Protein AF-A0A968PIF7-F1 (afdb_monomer)

pLDDT: mean 85.21, std 15.5, range [39.44, 98.75]

Mean predicted aligned error: 9.44 Å

Secondary structure (DSSP, 8-state):
---HHHHHHHHHHHHHHHSPPPHHHHHHHHHHHHHHHHHHHHHHHTSTT--HHHHHHHHHHHHHTHHHHHHHTT--HHHHHHHHHHHHHHHHHHHHH---TTTS-SS----HHHHHHHHHHHHHHHHTTT-HHHHHHHHHIIIIIIHHHHHHHHHH--SEEEETTEEEEHHHHHHHHHHHHHHHHHHHHHHH-S-HHHHHHHHHHHHHHHHHHHH--TTTHHHHHHHHHHHHHHHHHHHHHS-HHHHHHHHHHHHHTT---

Structure (mmCIF, N/CA/C/O backbone):
data_AF-A0A968PIF7-F1
#
_entry.id   AF-A0A968PIF7-F1
#
loop_
_atom_site.group_PDB
_atom_site.id
_atom_site.type_symbol
_atom_site.label_atom_id
_atom_site.label_alt_id
_atom_site.label_comp_id
_atom_site.label_asym_id
_atom_site.label_entity_id
_atom_site.label_seq_id
_atom_site.pdbx_PDB_ins_code
_atom_site.Cartn_x
_atom_site.Cartn_y
_atom_site.Cartn_z
_atom_site.occupancy
_atom_site.B_iso_or_equiv
_atom_site.auth_seq_id
_atom_site.auth_comp_id
_atom_site.auth_asym_id
_atom_site.auth_atom_id
_atom_site.pdbx_PDB_model_num
ATOM 1 N N . MET A 1 1 ? -51.193 -8.832 10.875 1.00 48.88 1 MET A N 1
ATOM 2 C CA . MET A 1 1 ? -50.572 -9.029 12.202 1.00 48.88 1 MET A CA 1
ATOM 3 C C . MET A 1 1 ? -49.810 -10.347 12.146 1.00 48.88 1 MET A C 1
ATOM 5 O O . MET A 1 1 ? -50.427 -11.396 12.256 1.00 48.88 1 MET A O 1
ATOM 9 N N . PHE A 1 2 ? -48.516 -10.315 11.810 1.00 57.88 2 PHE A N 1
ATOM 10 C CA . PHE A 1 2 ? -47.705 -11.536 11.736 1.00 57.88 2 PHE A CA 1
ATOM 11 C C . PHE A 1 2 ? -47.536 -12.108 13.148 1.00 57.88 2 PHE A C 1
ATOM 13 O O . PHE A 1 2 ? -47.190 -11.377 14.075 1.00 57.88 2 PHE A O 1
ATOM 20 N N . SER A 1 3 ? -47.832 -13.398 13.316 1.00 69.25 3 SER A N 1
ATOM 21 C CA . SER A 1 3 ? -47.646 -14.106 14.583 1.00 69.25 3 SER A CA 1
ATOM 22 C C . SER A 1 3 ? -46.184 -14.002 15.030 1.00 69.25 3 SER A C 1
ATOM 24 O O . SER A 1 3 ? -45.274 -14.108 14.204 1.00 69.25 3 SER A O 1
ATOM 26 N N . ARG A 1 4 ? -45.938 -13.847 16.340 1.00 59.69 4 ARG A N 1
ATOM 27 C CA . ARG A 1 4 ? -44.581 -13.873 16.924 1.00 59.69 4 ARG A CA 1
ATOM 28 C C . ARG A 1 4 ? -43.785 -15.119 16.502 1.00 59.69 4 ARG A C 1
ATOM 30 O O . ARG A 1 4 ? -42.571 -15.028 16.362 1.00 59.69 4 ARG A O 1
ATOM 37 N N . SER A 1 5 ? -44.459 -16.239 16.225 1.00 62.38 5 SER A N 1
ATOM 38 C CA . SER A 1 5 ? -43.824 -17.462 15.715 1.00 62.38 5 SER A CA 1
ATOM 39 C C . SER A 1 5 ? -43.296 -17.325 14.281 1.00 62.38 5 SER A C 1
ATOM 41 O O . SER A 1 5 ? -42.242 -17.867 13.964 1.00 62.38 5 SER A O 1
ATOM 43 N N . THR A 1 6 ? -43.970 -16.562 13.417 1.00 63.12 6 THR A N 1
ATOM 44 C CA . THR A 1 6 ? -43.526 -16.320 12.035 1.00 63.12 6 THR A CA 1
ATOM 45 C C . THR A 1 6 ? -42.320 -15.382 11.996 1.00 63.12 6 THR A C 1
ATOM 47 O O . THR A 1 6 ? -41.406 -15.590 11.205 1.00 63.12 6 THR A O 1
ATOM 50 N N . LEU A 1 7 ? -42.281 -14.392 12.895 1.00 57.31 7 LEU A N 1
ATOM 51 C CA . LEU A 1 7 ? -41.120 -13.513 13.072 1.00 57.31 7 LEU A CA 1
ATOM 52 C C . LEU A 1 7 ? -39.907 -14.270 13.633 1.00 57.31 7 LEU A C 1
ATOM 54 O O . LEU A 1 7 ? -38.802 -14.074 13.142 1.00 57.31 7 LEU A O 1
ATOM 58 N N . GLN A 1 8 ? -40.099 -15.179 14.595 1.00 57.66 8 GLN A N 1
ATOM 59 C CA . GLN A 1 8 ? -39.011 -16.028 15.101 1.00 57.66 8 GLN A CA 1
ATOM 60 C C . GLN A 1 8 ? -38.466 -16.991 14.040 1.00 57.66 8 GLN A C 1
ATOM 62 O O . GLN A 1 8 ? -37.254 -17.167 13.954 1.00 57.66 8 GLN A O 1
ATOM 67 N N . LEU A 1 9 ? -39.331 -17.566 13.199 1.00 59.41 9 LEU A N 1
ATOM 68 C CA . LEU A 1 9 ? -38.897 -18.422 12.093 1.00 59.41 9 LEU A CA 1
ATOM 69 C C . LEU A 1 9 ? -38.098 -17.640 11.041 1.00 59.41 9 LEU A C 1
ATOM 71 O O . LEU A 1 9 ? -37.053 -18.117 10.606 1.00 59.41 9 LEU A O 1
ATOM 75 N N . LEU A 1 10 ? -38.522 -16.418 10.703 1.00 57.22 10 LEU A N 1
ATOM 76 C CA . LEU A 1 10 ? -37.778 -15.531 9.801 1.00 57.22 10 LEU A CA 1
ATOM 77 C C . LEU A 1 10 ? -36.409 -15.129 10.376 1.00 57.22 10 LEU A C 1
ATOM 79 O O . LEU A 1 10 ? -35.415 -15.231 9.664 1.00 57.22 10 LEU A O 1
ATOM 83 N N . VAL A 1 11 ? -36.328 -14.782 11.664 1.00 59.22 11 VAL A N 1
ATOM 84 C CA . VAL A 1 11 ? -35.056 -14.450 12.343 1.00 59.22 11 VAL A CA 1
ATOM 85 C C . VAL A 1 11 ? -34.124 -15.665 12.441 1.00 59.22 11 VAL A C 1
ATOM 87 O O . VAL A 1 11 ? -32.926 -15.553 12.197 1.00 59.22 11 VAL A O 1
ATOM 90 N N . SER A 1 12 ? -34.658 -16.859 12.715 1.00 57.88 12 SER A N 1
ATOM 91 C CA . SER A 1 12 ? -33.858 -18.095 12.693 1.00 57.88 12 SER A CA 1
ATOM 92 C C . SER A 1 12 ? -33.415 -18.494 11.282 1.00 57.88 12 SER A C 1
ATOM 94 O O . SER A 1 12 ? -32.416 -19.181 11.114 1.00 57.88 12 SER A O 1
ATOM 96 N N . SER A 1 13 ? -34.137 -18.052 10.245 1.00 56.22 13 SER A N 1
ATOM 97 C CA . SER A 1 13 ? -33.776 -18.329 8.854 1.00 56.22 13 SER A CA 1
ATOM 98 C C . SER A 1 13 ? -32.636 -17.442 8.335 1.00 56.22 13 SER A C 1
ATOM 100 O O . SER A 1 13 ? -32.016 -17.784 7.331 1.00 56.22 13 SER A O 1
ATOM 102 N N . THR A 1 14 ? -32.325 -16.339 9.025 1.00 54.38 14 THR A N 1
ATOM 103 C CA . THR A 1 14 ? -31.231 -15.417 8.683 1.00 54.38 14 THR A CA 1
ATOM 104 C C . THR A 1 14 ? -29.976 -15.624 9.534 1.00 54.38 14 THR A C 1
ATOM 106 O O . THR A 1 14 ? -28.900 -15.203 9.125 1.00 54.38 14 THR A O 1
ATOM 109 N N . SER A 1 15 ? -30.051 -16.348 10.656 1.00 49.41 15 SER A N 1
ATOM 110 C CA . SER A 1 15 ? -28.888 -16.572 11.532 1.00 49.41 15 SER A CA 1
ATOM 111 C C . SER A 1 15 ? -27.764 -17.409 10.897 1.00 49.41 15 SER A C 1
ATOM 113 O O . SER A 1 15 ? -26.607 -17.269 11.280 1.00 49.41 15 SER A O 1
ATOM 115 N N . TRP A 1 16 ? -28.056 -18.245 9.891 1.00 49.19 16 TRP A N 1
ATOM 116 C CA . TRP A 1 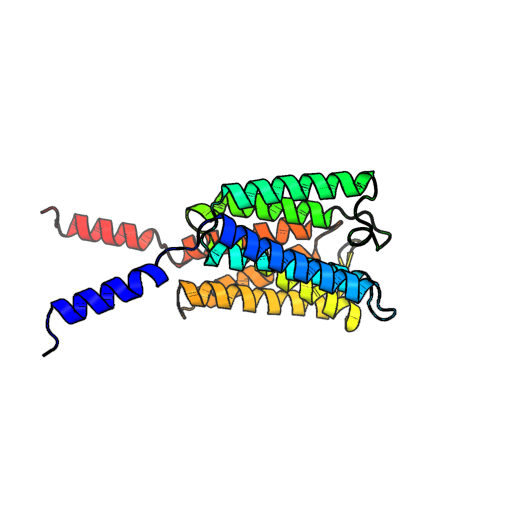16 ? -27.024 -18.958 9.109 1.00 49.19 16 TRP A CA 1
ATOM 117 C C . TRP A 1 16 ? -26.337 -18.079 8.053 1.00 49.19 16 TRP A C 1
ATOM 119 O O . TRP A 1 16 ? -25.276 -18.451 7.562 1.00 49.19 16 TRP A O 1
ATOM 129 N N . LEU A 1 17 ? -26.923 -16.929 7.696 1.00 50.72 17 LEU A N 1
ATOM 130 C CA . LEU A 1 17 ? -26.263 -15.915 6.861 1.00 50.72 17 LEU A CA 1
ATOM 131 C C . LEU A 1 17 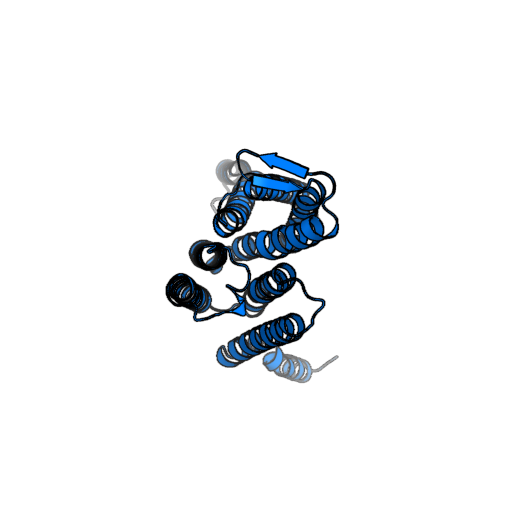? -25.338 -15.013 7.695 1.00 50.72 17 LEU A C 1
ATOM 133 O O . LEU A 1 17 ? -24.426 -14.406 7.144 1.00 50.72 17 LEU A O 1
ATOM 137 N N . GLU A 1 18 ? -25.550 -14.952 9.013 1.00 52.66 18 GLU A N 1
ATOM 138 C CA . GLU A 1 18 ? -24.771 -14.130 9.949 1.00 52.66 18 GLU A CA 1
ATOM 139 C C . GLU A 1 18 ? -23.574 -14.862 10.573 1.00 52.66 18 GLU A C 1
ATOM 141 O O . GLU A 1 18 ? -22.701 -14.225 11.165 1.00 52.66 18 GLU A O 1
ATOM 146 N N . SER A 1 19 ? -23.473 -16.190 10.437 1.00 60.84 19 SER A N 1
ATOM 147 C CA . SER A 1 19 ? -22.280 -16.903 10.894 1.00 60.84 19 SER A CA 1
ATOM 148 C C . SER A 1 19 ? -21.109 -16.591 9.966 1.00 60.84 19 SER A C 1
ATOM 150 O O . SER A 1 19 ? -21.112 -17.010 8.805 1.00 60.84 19 SER A O 1
ATOM 152 N N . ALA A 1 20 ? -20.097 -15.883 10.478 1.00 61.72 20 ALA A N 1
ATOM 153 C CA . ALA A 1 20 ? -18.842 -15.692 9.762 1.00 61.72 20 ALA A CA 1
ATOM 154 C C . ALA A 1 20 ? -18.342 -17.056 9.241 1.00 61.72 20 ALA A C 1
ATOM 156 O O . ALA A 1 20 ? -18.332 -18.030 10.005 1.00 61.72 20 ALA A O 1
ATOM 157 N N . PRO A 1 21 ? -17.957 -17.161 7.954 1.00 74.00 21 PRO A N 1
ATOM 158 C CA . PRO A 1 21 ? -17.501 -18.423 7.393 1.00 74.00 21 PRO A CA 1
ATOM 159 C C . PRO A 1 21 ? -16.337 -18.952 8.226 1.00 74.00 21 PRO A C 1
ATOM 161 O O . PRO A 1 21 ? -15.488 -18.178 8.668 1.00 74.00 21 PRO A O 1
ATOM 164 N N . ALA A 1 22 ? -16.288 -20.267 8.437 1.00 87.38 22 ALA A N 1
ATOM 165 C CA . ALA A 1 22 ? -15.207 -20.886 9.191 1.00 87.38 22 ALA A CA 1
ATOM 166 C C . ALA A 1 22 ? -13.839 -20.475 8.615 1.00 87.38 22 ALA A C 1
ATOM 168 O O . ALA A 1 22 ? -13.684 -20.360 7.399 1.00 87.38 22 ALA A O 1
ATOM 169 N N . LEU A 1 23 ? -12.838 -20.281 9.481 1.00 88.44 23 LEU A N 1
ATOM 170 C CA . LEU A 1 23 ? -11.529 -19.734 9.096 1.00 88.44 23 LEU A CA 1
ATOM 171 C C . LEU A 1 23 ? -10.903 -20.459 7.894 1.00 88.44 23 LEU A C 1
ATOM 173 O O . LEU A 1 23 ? -10.352 -19.821 7.005 1.00 88.44 23 LEU A O 1
ATOM 177 N N . TRP A 1 24 ? -11.031 -21.785 7.813 1.00 89.62 24 TRP A N 1
ATOM 178 C CA . TRP A 1 24 ? -10.510 -22.557 6.682 1.00 89.62 24 TRP A CA 1
ATOM 179 C C . TRP A 1 24 ? -11.131 -22.139 5.339 1.00 89.62 24 TRP A C 1
ATOM 181 O O . TRP A 1 24 ? -10.422 -22.085 4.340 1.00 89.62 24 TRP A O 1
ATOM 191 N N . LEU A 1 25 ? -12.420 -21.784 5.307 1.00 92.94 25 LEU A N 1
ATOM 192 C CA . LEU A 1 25 ? -13.100 -21.321 4.097 1.00 92.94 25 LEU A CA 1
ATOM 193 C C . LEU A 1 25 ? -12.614 -19.923 3.698 1.00 92.94 25 LEU A C 1
ATOM 195 O O . LEU A 1 25 ? -12.359 -19.678 2.522 1.00 92.94 25 LEU A O 1
ATOM 199 N N . GLN A 1 26 ? -12.412 -19.034 4.674 1.00 93.31 26 GLN A N 1
ATOM 200 C CA . GLN A 1 26 ? -11.817 -17.712 4.440 1.00 93.31 26 GLN A CA 1
ATOM 201 C C . GLN A 1 26 ? -10.417 -17.842 3.821 1.00 93.31 26 GLN A C 1
ATOM 203 O O . GLN A 1 26 ? -10.109 -17.196 2.819 1.00 93.31 26 GLN A O 1
ATOM 208 N N . LEU A 1 27 ? -9.588 -18.736 4.374 1.00 93.12 27 LEU A N 1
ATOM 209 C CA . LEU A 1 27 ? -8.246 -19.013 3.862 1.00 93.12 27 LEU A CA 1
ATOM 210 C C . LEU A 1 27 ? -8.274 -19.6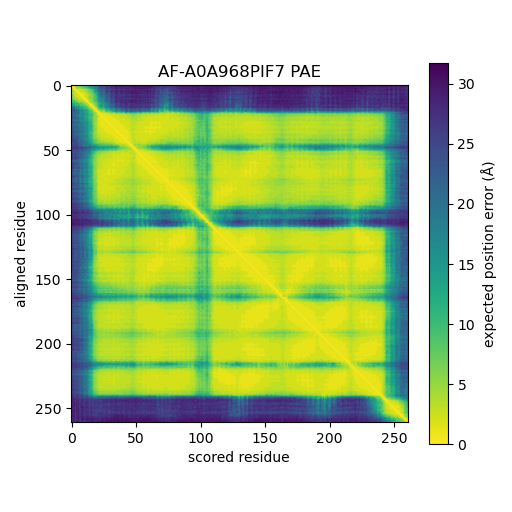34 2.463 1.00 93.12 27 LEU A C 1
ATOM 212 O O . LEU A 1 27 ? -7.431 -19.286 1.640 1.00 93.12 27 LEU A O 1
ATOM 216 N N . LEU A 1 28 ? -9.245 -20.502 2.162 1.00 95.00 28 LEU A N 1
ATOM 217 C CA . LEU A 1 28 ? -9.429 -21.037 0.811 1.00 95.00 28 LEU A CA 1
ATOM 218 C C . LEU A 1 28 ? -9.797 -19.944 -0.194 1.00 95.00 28 LEU A C 1
ATOM 220 O O . LEU A 1 28 ? -9.264 -19.952 -1.300 1.00 95.00 28 LEU A O 1
ATOM 224 N N . ILE A 1 29 ? -10.651 -18.987 0.178 1.00 95.44 29 ILE A N 1
ATOM 225 C CA . ILE A 1 29 ? -11.001 -17.849 -0.687 1.00 95.44 29 ILE A CA 1
ATOM 226 C C . ILE A 1 29 ? -9.765 -16.977 -0.948 1.00 95.44 29 ILE A C 1
ATOM 228 O O . ILE A 1 29 ? -9.484 -16.637 -2.098 1.00 95.44 29 ILE A O 1
ATOM 232 N N . VAL A 1 30 ? -8.982 -16.669 0.093 1.00 94.94 30 VAL A N 1
ATOM 233 C CA . VAL A 1 30 ? -7.717 -15.926 -0.051 1.00 94.94 30 VAL A CA 1
ATOM 234 C C . VAL A 1 30 ? -6.721 -16.692 -0.928 1.00 94.94 30 VAL A C 1
ATOM 236 O O . VAL A 1 30 ? -6.099 -16.104 -1.813 1.00 94.94 30 VAL A O 1
ATOM 239 N N . ALA A 1 31 ? -6.588 -18.006 -0.735 1.00 94.06 31 ALA A N 1
ATOM 240 C CA . ALA A 1 31 ? -5.711 -18.848 -1.543 1.00 94.06 31 ALA A CA 1
ATOM 241 C C . ALA A 1 31 ? -6.166 -18.916 -3.010 1.00 94.06 31 ALA A C 1
ATOM 243 O O . ALA A 1 31 ? -5.330 -18.835 -3.909 1.00 94.06 31 ALA A O 1
ATOM 244 N N . ALA A 1 32 ? -7.474 -19.006 -3.264 1.00 96.44 32 ALA A N 1
ATOM 245 C CA . ALA A 1 32 ? -8.039 -18.977 -4.610 1.00 96.44 32 ALA A CA 1
ATOM 246 C C . ALA A 1 32 ? -7.770 -17.633 -5.305 1.00 96.44 32 ALA A C 1
ATOM 248 O O . ALA A 1 32 ? -7.365 -17.619 -6.467 1.00 96.44 32 ALA A O 1
ATOM 249 N N . TRP A 1 33 ? -7.913 -16.514 -4.586 1.00 96.44 33 TRP A N 1
ATOM 250 C CA . TRP A 1 33 ? -7.563 -15.185 -5.090 1.00 96.44 33 TRP A CA 1
ATOM 251 C C . TRP A 1 33 ? -6.076 -15.081 -5.451 1.00 96.44 33 TRP A C 1
ATOM 253 O O . TRP A 1 33 ? -5.732 -14.677 -6.560 1.00 96.44 33 TRP A O 1
ATOM 263 N N . LEU A 1 34 ? -5.185 -15.501 -4.548 1.00 93.19 34 LEU A N 1
ATOM 264 C CA . LEU A 1 34 ? -3.744 -15.510 -4.809 1.00 93.19 34 LEU A CA 1
ATOM 265 C C . LEU A 1 34 ? -3.382 -16.419 -5.991 1.00 93.19 34 LEU A C 1
ATOM 267 O O . LEU A 1 34 ? -2.586 -16.027 -6.843 1.00 93.19 34 LEU A O 1
ATOM 271 N N . GLY A 1 35 ? -3.999 -17.600 -6.082 1.00 91.56 35 GLY A N 1
ATOM 272 C CA . GLY A 1 35 ? -3.844 -18.508 -7.216 1.00 91.56 35 GLY A CA 1
ATOM 273 C C . GLY A 1 35 ? -4.276 -17.862 -8.532 1.00 91.56 35 GLY A C 1
ATOM 274 O O . GLY A 1 35 ? -3.535 -17.918 -9.510 1.00 91.56 35 GLY A O 1
ATOM 275 N N . PHE A 1 36 ? -5.420 -17.176 -8.545 1.00 95.38 36 PHE A N 1
ATOM 276 C CA . PHE A 1 36 ? -5.889 -16.417 -9.705 1.00 95.38 36 PHE A CA 1
ATOM 277 C C . PHE A 1 36 ? -4.898 -15.319 -10.121 1.00 95.38 36 PHE A C 1
ATOM 279 O O . PHE A 1 36 ? -4.545 -15.237 -11.297 1.00 95.38 36 PHE A O 1
ATOM 286 N N . VAL A 1 37 ? -4.393 -14.524 -9.172 1.00 92.94 37 VAL A N 1
ATOM 287 C CA . VAL A 1 37 ? -3.390 -13.477 -9.442 1.00 92.94 37 VAL A CA 1
ATOM 288 C C . VAL A 1 37 ? -2.114 -14.072 -10.041 1.00 92.94 37 VAL A C 1
ATOM 290 O O . VAL A 1 37 ? -1.588 -13.535 -11.016 1.00 92.94 37 VAL A O 1
ATOM 293 N N . LEU A 1 38 ? -1.626 -15.194 -9.502 1.00 88.25 38 LEU A N 1
ATOM 294 C CA . LEU A 1 38 ? -0.433 -15.870 -10.020 1.00 88.25 38 LEU A CA 1
ATOM 295 C C . LEU A 1 38 ? -0.657 -16.453 -11.419 1.00 88.25 38 LEU A C 1
ATOM 297 O O . LEU A 1 38 ? 0.219 -16.322 -12.270 1.00 88.25 38 LEU A O 1
ATOM 301 N N . LEU A 1 39 ? -1.823 -17.050 -11.683 1.00 90.31 39 LEU A N 1
ATOM 302 C CA . LEU A 1 39 ? -2.180 -17.552 -13.014 1.00 90.31 39 LEU A CA 1
ATOM 303 C C . LEU A 1 39 ? -2.283 -16.416 -14.036 1.00 90.31 39 LEU A C 1
ATOM 305 O O . LEU A 1 39 ? -1.789 -16.555 -15.154 1.00 90.31 39 LEU A O 1
ATOM 309 N N . LEU A 1 40 ? -2.875 -15.283 -13.647 1.00 90.50 40 LEU A N 1
ATOM 310 C CA . LEU A 1 40 ? -2.938 -14.088 -14.484 1.00 90.50 40 LEU A CA 1
ATOM 311 C C . LEU A 1 40 ? -1.531 -13.555 -14.783 1.00 90.50 40 LEU A C 1
ATOM 313 O O . LEU A 1 40 ? -1.209 -13.283 -15.938 1.00 90.50 40 LEU A O 1
ATOM 317 N N . ALA A 1 41 ? -0.679 -13.448 -13.761 1.00 87.56 41 ALA A N 1
ATOM 318 C CA . ALA A 1 41 ? 0.695 -12.988 -13.914 1.00 87.56 41 ALA A CA 1
ATOM 319 C C . ALA A 1 41 ? 1.527 -13.926 -14.802 1.00 87.56 41 ALA A C 1
ATOM 321 O O . ALA A 1 41 ? 2.237 -13.451 -15.683 1.00 87.56 41 ALA A O 1
ATOM 322 N N . GLU A 1 42 ? 1.409 -15.243 -14.628 1.00 86.56 42 GLU A N 1
ATOM 323 C CA . GLU A 1 42 ? 2.091 -16.233 -15.470 1.00 86.56 42 GLU A CA 1
ATOM 324 C C . GLU A 1 42 ? 1.574 -16.200 -16.917 1.00 86.56 42 GLU A C 1
ATOM 326 O O . GLU A 1 42 ? 2.362 -16.247 -17.862 1.00 86.56 42 GLU A O 1
ATOM 331 N N . GLY A 1 43 ? 0.260 -16.052 -17.111 1.00 88.31 43 GLY A N 1
ATOM 332 C CA . GLY A 1 43 ? -0.339 -15.875 -18.434 1.00 88.31 43 GLY A CA 1
ATOM 333 C C . GLY A 1 43 ? 0.193 -14.630 -19.150 1.00 88.31 43 GLY A C 1
ATOM 334 O O . GLY A 1 43 ? 0.547 -14.699 -20.328 1.00 88.31 43 GLY A O 1
ATOM 335 N N . LEU A 1 44 ? 0.321 -13.513 -18.427 1.00 87.31 44 LEU A N 1
ATOM 336 C CA . LEU A 1 44 ? 0.941 -12.293 -18.944 1.00 87.31 44 LEU A CA 1
ATOM 337 C C . LEU A 1 44 ? 2.432 -12.498 -19.226 1.00 87.31 44 LEU A C 1
ATOM 339 O O . LEU A 1 44 ? 2.887 -12.126 -20.299 1.00 87.31 44 LEU A O 1
ATOM 343 N N . ASN A 1 45 ? 3.172 -13.150 -18.330 1.00 84.81 45 ASN A N 1
ATOM 344 C CA . ASN A 1 45 ? 4.606 -13.410 -18.483 1.00 84.81 45 ASN A CA 1
ATOM 345 C C . ASN A 1 45 ? 4.938 -14.262 -19.722 1.00 84.81 45 ASN A C 1
ATOM 347 O O . ASN A 1 45 ? 5.997 -14.107 -20.324 1.00 84.81 45 ASN A O 1
ATOM 351 N N . ARG A 1 46 ? 4.024 -15.149 -20.138 1.00 84.62 46 ARG A N 1
ATOM 352 C CA . ARG A 1 46 ? 4.156 -15.934 -21.380 1.00 84.62 46 ARG A CA 1
ATOM 353 C C . ARG A 1 46 ? 3.813 -15.145 -22.642 1.00 84.62 46 ARG A C 1
ATOM 355 O O . ARG A 1 46 ? 4.139 -15.586 -23.746 1.00 84.62 46 ARG A O 1
ATOM 362 N N . SER A 1 47 ? 3.149 -14.002 -22.508 1.00 84.62 47 SER A N 1
ATOM 363 C CA . SER A 1 47 ? 2.840 -13.125 -23.630 1.00 84.62 47 SER A CA 1
ATOM 364 C C . SER A 1 47 ? 4.082 -12.347 -24.055 1.00 84.62 47 SER A C 1
ATOM 366 O O . SER A 1 47 ? 4.737 -11.704 -23.242 1.00 84.62 47 SER A O 1
ATOM 368 N N . LYS A 1 48 ? 4.362 -12.310 -25.362 1.00 78.44 48 LYS A N 1
ATOM 369 C CA . LYS A 1 48 ? 5.473 -11.518 -25.928 1.00 78.44 48 LYS A CA 1
ATOM 370 C C . LYS A 1 48 ? 5.298 -10.001 -25.766 1.00 78.44 48 LYS A C 1
ATOM 372 O O . LYS A 1 48 ? 6.219 -9.250 -26.061 1.00 78.44 48 LYS A O 1
ATOM 377 N N . TRP A 1 49 ? 4.112 -9.563 -25.350 1.00 76.12 49 TRP A N 1
ATOM 378 C CA . TRP A 1 49 ? 3.718 -8.158 -25.263 1.00 76.12 49 TRP A CA 1
ATOM 379 C C . TRP A 1 49 ? 3.782 -7.600 -23.839 1.00 76.12 49 TRP A C 1
ATOM 381 O O . TRP A 1 49 ? 3.623 -6.396 -23.657 1.00 76.12 49 TRP A O 1
ATOM 391 N N . ALA A 1 50 ? 3.953 -8.457 -22.829 1.00 79.62 50 ALA A N 1
ATOM 392 C CA . ALA A 1 50 ? 3.967 -8.020 -21.443 1.00 79.62 50 ALA A CA 1
ATOM 393 C C . ALA A 1 50 ? 5.390 -7.665 -21.015 1.00 79.62 50 ALA A C 1
ATOM 395 O O . ALA A 1 50 ? 6.290 -8.503 -21.009 1.00 79.62 50 ALA A O 1
ATOM 396 N N . GLU A 1 51 ? 5.583 -6.414 -20.618 1.00 84.88 51 GLU A N 1
ATOM 397 C CA . GLU A 1 51 ? 6.838 -5.996 -20.010 1.00 84.88 51 GLU A CA 1
ATOM 398 C C . GLU A 1 51 ? 6.964 -6.629 -18.608 1.00 84.88 51 GLU A C 1
ATOM 400 O O . GLU A 1 51 ? 5.987 -6.628 -17.851 1.00 84.88 51 GLU A O 1
ATOM 405 N N . PRO A 1 52 ? 8.146 -7.140 -18.213 1.00 82.88 52 PRO A N 1
ATOM 406 C CA . PRO A 1 52 ? 8.344 -7.772 -16.903 1.00 82.88 52 PRO A CA 1
ATOM 407 C C . PRO A 1 52 ? 7.922 -6.899 -15.711 1.00 82.88 52 PRO A C 1
ATOM 409 O O . PRO A 1 52 ? 7.412 -7.396 -14.707 1.00 82.88 52 PRO A O 1
ATOM 412 N N . GLU A 1 53 ? 8.090 -5.582 -15.835 1.00 82.88 53 GLU A N 1
ATOM 413 C CA . GLU A 1 53 ? 7.641 -4.609 -14.837 1.00 82.88 53 GLU A CA 1
ATOM 414 C C . GLU A 1 53 ? 6.114 -4.615 -14.678 1.00 82.88 53 GLU A C 1
ATOM 416 O O . GLU A 1 53 ? 5.610 -4.611 -13.555 1.00 82.88 53 GLU A O 1
ATOM 421 N N . ALA A 1 54 ? 5.367 -4.710 -15.782 1.00 85.62 54 ALA A N 1
ATOM 422 C CA . ALA A 1 54 ? 3.912 -4.784 -15.745 1.00 85.62 54 ALA A CA 1
ATOM 423 C C . ALA A 1 54 ? 3.434 -6.074 -15.063 1.00 85.62 54 ALA A C 1
ATOM 425 O O . ALA A 1 54 ? 2.538 -6.024 -14.221 1.00 85.62 54 ALA A O 1
ATOM 426 N N . VAL A 1 55 ? 4.077 -7.215 -15.348 1.00 87.56 55 VAL A N 1
ATOM 427 C CA . VAL A 1 55 ? 3.795 -8.492 -14.663 1.00 87.56 55 VAL A CA 1
ATOM 428 C C . VAL A 1 55 ? 4.032 -8.362 -13.157 1.00 87.56 55 VAL A C 1
ATOM 430 O O . VAL A 1 55 ? 3.178 -8.750 -12.356 1.00 87.56 55 VAL A O 1
ATOM 433 N N . ARG A 1 56 ? 5.154 -7.750 -12.754 1.00 85.38 56 ARG A N 1
ATOM 434 C CA . ARG A 1 56 ? 5.461 -7.500 -11.339 1.00 85.38 56 ARG A CA 1
ATOM 435 C C . ARG A 1 56 ? 4.400 -6.628 -10.670 1.00 85.38 56 ARG A C 1
ATOM 437 O O . ARG A 1 56 ? 4.014 -6.909 -9.538 1.00 85.38 56 ARG A O 1
ATOM 444 N N . LYS A 1 57 ? 3.911 -5.595 -11.359 1.00 88.62 57 LYS A N 1
ATOM 445 C CA . LYS A 1 57 ? 2.889 -4.682 -10.831 1.00 88.62 57 LYS A CA 1
ATOM 446 C C . LYS A 1 57 ? 1.503 -5.329 -10.760 1.00 88.62 57 LYS A C 1
ATOM 448 O O . LYS A 1 57 ? 0.766 -5.033 -9.827 1.00 88.62 57 LYS A O 1
ATOM 453 N N . VAL A 1 58 ? 1.179 -6.280 -11.642 1.00 89.50 58 VAL A N 1
ATOM 454 C CA . VAL A 1 58 ? -0.025 -7.124 -11.504 1.00 89.50 58 VAL A CA 1
ATOM 455 C C . VAL A 1 58 ? 0.054 -7.995 -10.252 1.00 89.50 58 VAL A C 1
ATOM 457 O O . VAL A 1 58 ? -0.919 -8.047 -9.503 1.00 89.50 58 VAL A O 1
ATOM 460 N N . ILE A 1 59 ? 1.204 -8.627 -9.985 1.00 89.62 59 ILE A N 1
ATOM 461 C CA . ILE A 1 59 ? 1.403 -9.386 -8.740 1.00 89.62 59 ILE A CA 1
ATOM 462 C C . ILE A 1 59 ? 1.273 -8.447 -7.538 1.00 89.62 59 ILE A C 1
ATOM 464 O O . ILE A 1 59 ? 0.508 -8.753 -6.637 1.00 89.62 59 ILE A O 1
ATOM 468 N N . HIS A 1 60 ? 1.954 -7.297 -7.544 1.00 90.75 60 HIS A N 1
ATOM 469 C CA . HIS A 1 60 ? 1.900 -6.297 -6.467 1.00 90.75 60 HIS A CA 1
ATOM 470 C C . HIS A 1 60 ? 0.477 -5.822 -6.158 1.00 90.75 60 HIS A C 1
ATOM 472 O O . HIS A 1 60 ? 0.044 -5.863 -5.008 1.00 90.75 60 HIS A O 1
ATOM 478 N N . ILE A 1 61 ? -0.269 -5.413 -7.189 1.00 94.19 61 ILE A N 1
ATOM 479 C CA . ILE A 1 61 ? -1.652 -4.953 -7.038 1.00 94.19 61 ILE A CA 1
ATOM 480 C C . ILE A 1 61 ? -2.539 -6.113 -6.573 1.00 94.19 61 ILE A C 1
ATOM 482 O O . ILE A 1 61 ? -3.302 -5.977 -5.618 1.00 94.19 61 ILE A O 1
ATOM 486 N N . GLY A 1 62 ? -2.431 -7.275 -7.217 1.00 93.31 62 GLY A N 1
ATOM 487 C CA . GLY A 1 62 ? -3.259 -8.436 -6.911 1.00 93.31 62 GLY A CA 1
ATOM 488 C C . GLY A 1 62 ? -3.047 -8.970 -5.494 1.00 93.31 62 GLY A C 1
ATOM 489 O O . GLY A 1 62 ? -4.021 -9.193 -4.775 1.00 93.31 62 GLY A O 1
ATOM 490 N N . THR A 1 63 ? -1.797 -9.135 -5.056 1.00 92.12 63 THR A N 1
ATOM 491 C CA . THR A 1 63 ? -1.488 -9.612 -3.699 1.00 92.12 63 THR A CA 1
ATOM 492 C C . THR A 1 63 ? -1.836 -8.570 -2.641 1.00 92.12 63 THR A C 1
ATOM 494 O O . THR A 1 63 ? -2.373 -8.939 -1.600 1.00 92.12 63 THR A O 1
ATOM 497 N N . GLY A 1 64 ? -1.628 -7.277 -2.914 1.00 93.69 64 GLY A N 1
ATOM 498 C CA . GLY A 1 64 ? -1.990 -6.201 -1.991 1.00 93.69 64 GLY A CA 1
ATOM 499 C C . GLY A 1 64 ? -3.487 -6.150 -1.668 1.00 93.69 64 GLY A C 1
ATOM 500 O O . GLY A 1 64 ? -3.862 -5.909 -0.523 1.00 93.69 64 GLY A O 1
ATOM 501 N N . ASN A 1 65 ? -4.357 -6.491 -2.628 1.00 96.50 65 ASN A N 1
ATOM 502 C CA . ASN A 1 65 ? -5.811 -6.544 -2.414 1.00 96.50 65 ASN A CA 1
ATOM 503 C C . ASN A 1 65 ? -6.270 -7.666 -1.459 1.00 96.50 65 ASN A C 1
ATOM 505 O O . ASN A 1 65 ? -7.411 -7.634 -0.996 1.00 96.50 65 ASN A O 1
ATOM 509 N N . VAL A 1 66 ? -5.399 -8.612 -1.080 1.00 96.50 66 VAL A N 1
ATOM 510 C CA . VAL A 1 66 ? -5.714 -9.599 -0.028 1.00 96.50 66 VAL A CA 1
ATOM 511 C C . VAL A 1 66 ? -6.083 -8.916 1.287 1.00 96.50 66 VAL A C 1
ATOM 513 O O . VAL A 1 66 ? -6.911 -9.445 2.024 1.00 96.50 66 VAL A O 1
ATOM 516 N N . ILE A 1 67 ? -5.539 -7.726 1.571 1.00 97.00 67 ILE A N 1
ATOM 517 C CA . ILE A 1 67 ? -5.854 -7.003 2.807 1.00 97.00 67 ILE A CA 1
ATOM 518 C C . ILE A 1 67 ? -7.340 -6.631 2.910 1.00 97.00 67 ILE A C 1
ATOM 520 O O . ILE A 1 67 ? -7.890 -6.633 4.007 1.00 97.00 67 ILE A O 1
ATOM 524 N N . LEU A 1 68 ? -8.012 -6.384 1.779 1.00 96.25 68 LEU A N 1
ATOM 525 C CA . LEU A 1 68 ? -9.450 -6.110 1.746 1.00 96.25 68 LEU A CA 1
ATOM 526 C C . LEU A 1 68 ? -10.261 -7.358 2.084 1.00 96.25 68 LEU A C 1
ATOM 528 O O . LEU A 1 68 ? -11.206 -7.274 2.861 1.00 96.25 68 LEU A O 1
ATOM 532 N N . LEU A 1 69 ? -9.866 -8.520 1.554 1.00 95.06 69 LEU A N 1
ATOM 533 C CA . LEU A 1 69 ? -10.484 -9.798 1.918 1.00 95.06 69 LEU A CA 1
ATOM 534 C C . LEU A 1 69 ? -10.252 -10.109 3.398 1.00 95.06 69 LEU A C 1
ATOM 536 O O . LEU A 1 69 ? -11.178 -10.511 4.096 1.00 95.06 69 LEU A O 1
ATOM 540 N N . ALA A 1 70 ? -9.029 -9.888 3.884 1.00 95.31 70 ALA A N 1
ATOM 541 C CA . ALA A 1 70 ? -8.684 -10.098 5.282 1.00 95.31 70 ALA A CA 1
ATOM 542 C C . ALA A 1 70 ? -9.499 -9.192 6.212 1.00 95.31 70 ALA A C 1
ATOM 544 O O . ALA A 1 70 ? -9.978 -9.664 7.241 1.00 95.31 70 ALA A O 1
ATOM 545 N N . TRP A 1 71 ? -9.701 -7.926 5.833 1.00 95.00 71 TRP A N 1
ATOM 546 C CA . TRP A 1 71 ? -10.527 -6.997 6.597 1.00 95.00 71 TRP A CA 1
ATOM 547 C C . TRP A 1 71 ? -12.009 -7.378 6.530 1.00 95.00 71 TRP A C 1
ATOM 549 O O . TRP A 1 71 ? -12.665 -7.449 7.562 1.00 95.00 71 TRP A O 1
ATOM 559 N N . TRP A 1 72 ? -12.530 -7.719 5.349 1.00 93.81 72 TRP A N 1
ATOM 560 C CA . TRP A 1 72 ? -13.927 -8.128 5.179 1.00 93.81 72 TRP A CA 1
ATOM 561 C C . TRP A 1 72 ? -14.279 -9.378 5.996 1.00 93.81 72 TRP A C 1
ATOM 563 O O . TRP A 1 72 ? -15.297 -9.411 6.681 1.00 93.81 72 TRP A O 1
ATOM 573 N N . PHE A 1 73 ? -13.418 -10.397 5.964 1.00 92.81 73 PHE A N 1
ATOM 574 C CA . PHE A 1 73 ? -13.619 -11.644 6.707 1.00 92.81 73 PHE A CA 1
ATOM 575 C C . PHE A 1 73 ? -13.166 -11.581 8.171 1.00 92.81 73 PHE A C 1
ATOM 577 O O . PHE A 1 73 ? -13.318 -12.574 8.882 1.00 92.81 73 PHE A O 1
ATOM 584 N N . GLN A 1 74 ? -12.615 -10.446 8.620 1.00 91.88 74 GLN A N 1
ATOM 585 C CA . GLN A 1 74 ? -12.067 -10.270 9.970 1.00 91.88 74 GLN A CA 1
ATOM 586 C C . GLN A 1 74 ? -11.051 -11.372 10.323 1.00 91.88 74 GLN A C 1
ATOM 588 O O . GLN A 1 74 ? -11.086 -11.973 11.399 1.00 91.88 74 GLN A O 1
ATOM 593 N N . ILE A 1 75 ? -10.144 -11.663 9.382 1.00 93.06 75 ILE A N 1
ATOM 594 C CA . ILE A 1 75 ? -9.120 -12.697 9.562 1.00 93.06 75 ILE A CA 1
ATOM 595 C C . ILE A 1 75 ? -8.245 -12.330 10.776 1.00 93.06 75 ILE A C 1
ATOM 597 O O . ILE A 1 75 ? -7.787 -11.188 10.870 1.00 93.06 75 ILE A O 1
ATOM 601 N N . PRO A 1 76 ? -7.952 -13.273 11.692 1.00 93.81 76 PRO A N 1
ATOM 602 C CA . PRO A 1 76 ? -7.126 -12.997 12.865 1.00 93.81 76 PRO A CA 1
ATOM 603 C C . PRO A 1 76 ? -5.726 -12.470 12.511 1.00 93.81 76 PRO A C 1
ATOM 605 O O . PRO A 1 76 ? -5.072 -12.987 11.602 1.00 93.81 76 PRO A O 1
ATOM 608 N N . SER A 1 77 ? -5.212 -11.506 13.288 1.00 94.25 77 SER A N 1
ATOM 609 C CA . SER A 1 77 ? -3.914 -10.860 13.012 1.00 94.25 77 SER A CA 1
ATOM 610 C C . SER A 1 77 ? -2.744 -11.845 12.924 1.00 94.25 77 SER A C 1
ATOM 612 O O . SER A 1 77 ? -1.838 -11.651 12.114 1.00 94.25 77 SER A O 1
ATOM 614 N N . TRP A 1 78 ? -2.767 -12.930 13.710 1.00 95.06 78 TRP A N 1
ATOM 615 C CA . TRP A 1 78 ? -1.704 -13.939 13.707 1.00 95.06 78 TRP A CA 1
ATOM 616 C C . TRP A 1 78 ? -1.526 -14.597 12.333 1.00 95.06 78 TRP A C 1
ATOM 618 O O . TRP A 1 78 ? -0.396 -14.905 11.958 1.00 95.06 78 TRP A O 1
ATOM 628 N N . VAL A 1 79 ? -2.608 -14.759 11.559 1.00 95.12 79 VAL A N 1
A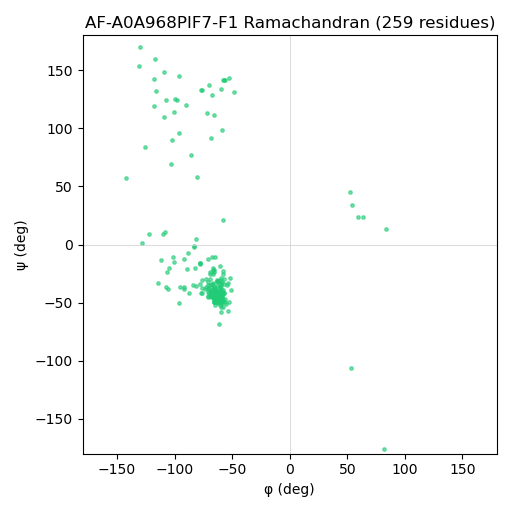TOM 629 C CA . VAL A 1 79 ? -2.557 -15.309 10.196 1.00 95.12 79 VAL A CA 1
ATOM 630 C C . VAL A 1 79 ? -1.786 -14.357 9.289 1.00 95.12 79 VAL A C 1
ATOM 632 O O . VAL A 1 79 ? -0.868 -14.778 8.588 1.00 95.12 79 VAL A O 1
ATOM 635 N N . GLY A 1 80 ? -2.130 -13.066 9.327 1.00 94.56 80 GLY A N 1
ATOM 636 C CA . GLY A 1 80 ? -1.475 -12.037 8.522 1.00 94.56 80 GLY A CA 1
ATOM 637 C C . GLY A 1 80 ? 0.004 -11.866 8.875 1.00 94.56 80 GLY A C 1
ATOM 638 O O . GLY A 1 80 ? 0.851 -11.801 7.984 1.00 94.56 80 GLY A O 1
ATOM 639 N N . ILE A 1 81 ? 0.334 -11.882 10.170 1.00 96.25 81 ILE A N 1
ATOM 640 C CA . ILE A 1 81 ? 1.719 -11.816 10.658 1.00 96.25 81 ILE A CA 1
ATOM 641 C C . ILE A 1 81 ? 2.508 -13.053 10.210 1.00 96.25 81 ILE A C 1
ATOM 643 O O . ILE A 1 81 ? 3.603 -12.912 9.666 1.00 96.25 81 ILE A O 1
ATOM 647 N N . ALA A 1 82 ? 1.953 -14.258 10.378 1.00 95.69 82 ALA A N 1
ATOM 648 C CA . ALA A 1 82 ? 2.604 -15.495 9.949 1.00 95.69 82 ALA A CA 1
ATOM 649 C C . ALA A 1 82 ? 2.836 -15.519 8.430 1.00 95.69 82 ALA A C 1
ATOM 651 O O . ALA A 1 82 ? 3.938 -15.843 7.981 1.00 95.69 82 ALA A O 1
ATOM 652 N N . ALA A 1 83 ? 1.835 -15.112 7.642 1.00 93.62 83 ALA A N 1
ATOM 653 C CA . ALA A 1 83 ? 1.948 -14.997 6.190 1.00 93.62 83 ALA A CA 1
ATOM 654 C C . ALA A 1 83 ? 3.033 -13.988 5.781 1.00 93.62 83 ALA A C 1
ATOM 656 O O . ALA A 1 83 ? 3.859 -14.289 4.921 1.00 93.62 83 ALA A O 1
ATOM 657 N N . SER A 1 84 ? 3.082 -12.827 6.440 1.00 94.75 84 SER A N 1
ATOM 658 C CA . SER A 1 84 ? 4.115 -11.810 6.229 1.00 94.75 84 SER A CA 1
ATOM 659 C C . SER A 1 84 ? 5.521 -12.334 6.539 1.00 94.75 84 SER A C 1
ATOM 661 O O . SER A 1 84 ? 6.436 -12.152 5.734 1.00 94.75 84 SER A O 1
ATOM 663 N N . ILE A 1 85 ? 5.710 -13.011 7.678 1.00 95.25 85 ILE A N 1
ATOM 664 C CA . ILE A 1 85 ? 7.007 -13.588 8.072 1.00 95.25 85 ILE A CA 1
ATOM 665 C C . ILE A 1 85 ? 7.450 -14.639 7.052 1.00 95.25 85 ILE A C 1
ATOM 667 O O . ILE A 1 85 ? 8.584 -14.593 6.572 1.00 95.25 85 ILE A O 1
ATOM 671 N N . LEU A 1 86 ? 6.549 -15.554 6.681 1.00 93.19 86 LEU A N 1
ATOM 672 C CA . LEU A 1 86 ? 6.828 -16.594 5.696 1.00 93.19 86 LEU A CA 1
ATOM 673 C C . LEU A 1 86 ? 7.205 -15.985 4.341 1.00 93.19 86 LEU A C 1
ATOM 675 O O . LEU A 1 86 ? 8.225 -16.353 3.760 1.00 93.19 86 LEU A O 1
ATOM 679 N N . PHE A 1 87 ? 6.422 -15.023 3.851 1.00 89.31 87 PHE A N 1
ATOM 680 C CA . PHE A 1 87 ? 6.673 -14.386 2.561 1.00 89.31 87 PHE A CA 1
ATOM 681 C C . PHE A 1 87 ? 7.963 -13.551 2.569 1.00 89.31 87 PHE A C 1
ATOM 683 O O . PHE A 1 87 ? 8.737 -13.597 1.611 1.00 89.31 87 PHE A O 1
ATOM 690 N N . SER A 1 88 ? 8.268 -12.868 3.676 1.00 90.38 88 SER A N 1
ATOM 691 C CA . SER A 1 88 ? 9.550 -12.178 3.877 1.00 90.38 88 SER A CA 1
ATOM 692 C C . SER A 1 88 ? 10.726 -13.160 3.827 1.00 90.38 88 SER A C 1
ATOM 694 O O . SER A 1 88 ? 11.706 -12.924 3.123 1.00 90.38 88 SER A O 1
ATOM 696 N N . ALA A 1 89 ? 10.626 -14.303 4.512 1.00 88.81 89 ALA A N 1
ATOM 697 C CA . ALA A 1 89 ? 11.668 -15.329 4.493 1.00 88.81 89 ALA A CA 1
ATOM 698 C C . ALA A 1 89 ? 11.873 -15.913 3.085 1.00 88.8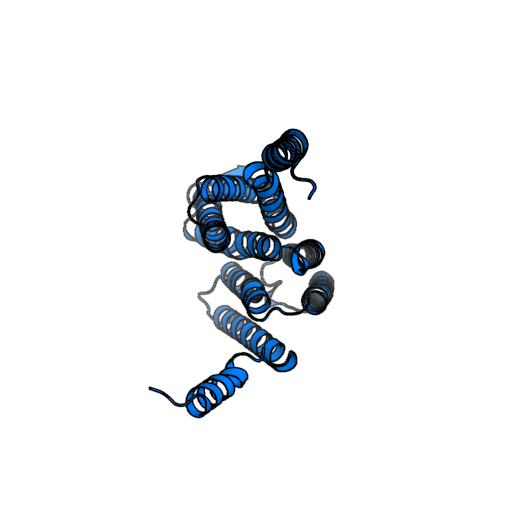1 89 ALA A C 1
ATOM 700 O O . ALA A 1 89 ? 13.007 -16.022 2.617 1.00 88.81 89 ALA A O 1
ATOM 701 N N . VAL A 1 90 ? 10.782 -16.232 2.378 1.00 85.81 90 VAL A N 1
ATOM 702 C CA . VAL A 1 90 ? 10.824 -16.770 1.009 1.00 85.81 90 VAL A CA 1
ATOM 703 C C . VAL A 1 90 ? 11.418 -15.762 0.027 1.00 85.81 90 VAL A C 1
ATOM 705 O O . VAL A 1 90 ? 12.248 -16.137 -0.803 1.00 85.81 90 VAL A O 1
ATOM 708 N N . THR A 1 91 ? 11.035 -14.487 0.108 1.00 81.75 91 THR A N 1
ATOM 709 C CA . THR A 1 91 ? 11.562 -13.437 -0.781 1.00 81.75 91 THR A CA 1
ATOM 710 C C . THR A 1 91 ? 13.036 -13.146 -0.501 1.00 81.75 91 THR A C 1
ATOM 712 O O . THR A 1 91 ? 13.827 -13.045 -1.441 1.00 81.75 91 THR A O 1
ATOM 715 N N . LEU A 1 92 ? 13.446 -13.123 0.770 1.00 84.38 92 LEU A N 1
ATOM 716 C CA . LEU A 1 92 ? 14.849 -12.977 1.159 1.00 84.38 92 LEU A CA 1
ATOM 717 C C . LEU A 1 92 ? 15.703 -14.182 0.733 1.00 84.38 92 LEU A C 1
ATOM 719 O O . LEU A 1 92 ? 16.843 -14.017 0.297 1.00 84.38 92 LEU A O 1
ATOM 723 N N . LEU A 1 93 ? 15.163 -15.400 0.817 1.00 81.75 93 LEU A N 1
ATOM 724 C CA . LEU A 1 93 ? 15.844 -16.597 0.327 1.00 81.75 93 LEU A CA 1
ATOM 725 C C . LEU A 1 93 ? 15.935 -16.584 -1.205 1.00 81.75 93 LEU A C 1
ATOM 727 O O . LEU A 1 93 ? 17.006 -16.819 -1.762 1.00 81.75 93 LEU A O 1
ATOM 731 N N . SER A 1 94 ? 14.852 -16.214 -1.892 1.00 72.88 94 SER A N 1
ATOM 732 C CA . SER A 1 94 ? 14.805 -16.082 -3.356 1.00 72.88 94 SER A CA 1
ATOM 733 C C . SER A 1 94 ? 15.807 -15.060 -3.890 1.00 72.88 94 SER A C 1
ATOM 735 O O . SER A 1 94 ? 16.316 -15.235 -4.996 1.00 72.88 94 SER A O 1
ATOM 737 N N . TYR A 1 95 ? 16.152 -14.043 -3.095 1.00 71.31 95 TYR A N 1
ATOM 738 C CA . TYR A 1 95 ? 17.230 -13.102 -3.402 1.00 71.31 95 TYR A CA 1
ATOM 739 C C . TYR A 1 95 ? 18.615 -13.778 -3.478 1.00 71.31 95 TYR A C 1
ATOM 741 O O . TYR A 1 95 ? 19.481 -13.334 -4.235 1.00 71.31 95 TYR A O 1
ATOM 749 N N . ARG A 1 96 ? 18.839 -14.859 -2.715 1.00 69.62 96 ARG A N 1
ATOM 750 C CA . ARG A 1 96 ? 20.107 -15.612 -2.692 1.00 69.62 96 ARG A CA 1
ATOM 751 C C . ARG A 1 96 ? 20.147 -16.775 -3.685 1.00 69.62 96 ARG A C 1
ATOM 753 O O . ARG A 1 96 ? 21.210 -17.029 -4.240 1.00 69.62 96 ARG A O 1
ATOM 760 N N . VAL A 1 97 ? 19.025 -17.470 -3.898 1.00 66.31 97 VAL A N 1
ATOM 761 C CA . VAL A 1 97 ? 18.981 -18.756 -4.634 1.00 66.31 97 VAL A CA 1
ATOM 762 C C . VAL A 1 97 ? 18.059 -18.779 -5.866 1.00 66.31 97 VAL A C 1
ATOM 764 O O . VAL A 1 97 ? 17.856 -19.836 -6.448 1.00 66.31 97 VAL A O 1
ATOM 767 N N . ALA A 1 98 ? 17.513 -17.635 -6.296 1.00 61.94 98 ALA A N 1
ATOM 768 C CA . ALA A 1 98 ? 16.701 -17.492 -7.516 1.00 61.94 98 ALA A CA 1
ATOM 769 C C . ALA A 1 98 ? 15.485 -18.447 -7.633 1.00 61.94 98 ALA A C 1
ATOM 771 O O . ALA A 1 98 ? 15.096 -18.831 -8.732 1.00 61.94 98 ALA A O 1
ATOM 772 N N . LEU A 1 99 ? 14.843 -18.788 -6.509 1.00 57.50 99 LEU A N 1
ATOM 773 C CA . LEU A 1 99 ? 13.708 -19.728 -6.454 1.00 57.50 99 LEU A CA 1
ATOM 774 C C . LEU A 1 99 ? 12.432 -19.243 -7.168 1.00 57.50 99 LEU A C 1
ATOM 776 O O . LEU A 1 99 ? 11.593 -20.062 -7.529 1.00 57.50 99 LEU A O 1
ATOM 780 N N . LEU A 1 100 ? 12.270 -17.930 -7.367 1.00 59.44 100 LEU A N 1
ATOM 781 C CA . LEU A 1 100 ? 11.084 -17.323 -7.983 1.00 59.44 100 LEU A CA 1
ATOM 782 C C . LEU A 1 100 ? 11.487 -16.434 -9.173 1.00 59.44 100 LEU A C 1
ATOM 784 O O . LEU A 1 100 ? 11.624 -15.217 -9.016 1.00 59.44 100 LEU A O 1
ATOM 788 N N . PRO A 1 101 ? 11.681 -17.015 -10.375 1.00 57.81 101 PRO A N 1
ATOM 789 C CA . PRO A 1 101 ? 12.093 -16.272 -11.565 1.00 57.81 101 PRO A CA 1
ATOM 790 C C . PRO A 1 101 ? 11.119 -15.154 -11.944 1.00 57.81 101 PRO A C 1
ATOM 792 O O . PRO A 1 101 ? 11.557 -14.113 -12.409 1.00 57.81 101 PRO A O 1
ATOM 795 N N . SER A 1 102 ? 9.818 -15.323 -11.689 1.00 54.69 102 SER A N 1
ATOM 796 C CA . SER A 1 102 ? 8.787 -14.311 -11.969 1.00 54.69 102 SER A CA 1
ATOM 797 C C . SER A 1 102 ? 8.914 -13.045 -11.113 1.00 54.69 102 SER A C 1
ATOM 799 O O . SER A 1 102 ? 8.503 -11.976 -11.553 1.00 54.69 102 SER A O 1
ATOM 801 N N . LEU A 1 103 ? 9.517 -13.141 -9.921 1.00 54.72 103 LEU A N 1
ATOM 802 C CA . LEU A 1 103 ? 9.826 -11.990 -9.060 1.00 54.72 103 LEU A CA 1
ATOM 803 C C . LEU A 1 103 ? 11.206 -11.380 -9.362 1.00 54.72 103 LEU A C 1
ATOM 805 O O . LEU A 1 103 ? 11.449 -10.217 -9.045 1.00 54.72 103 LEU A O 1
ATOM 809 N N . ASN A 1 104 ? 12.093 -12.159 -9.987 1.00 53.59 104 ASN A N 1
ATOM 810 C CA . ASN A 1 104 ? 13.491 -11.823 -10.268 1.00 53.59 104 ASN A CA 1
ATOM 811 C C . ASN A 1 104 ? 13.773 -11.588 -11.771 1.00 53.59 104 ASN A C 1
ATOM 813 O O . ASN A 1 104 ? 14.932 -11.498 -12.171 1.00 53.59 104 ASN A O 1
ATOM 817 N N . SER A 1 105 ? 12.735 -11.517 -12.612 1.00 45.34 105 SER A N 1
ATOM 818 C CA . SER A 1 105 ? 12.820 -11.517 -14.087 1.00 45.34 105 SER A CA 1
ATOM 819 C C . SER A 1 105 ? 13.392 -10.232 -14.689 1.00 45.34 105 SER A C 1
ATOM 821 O O . SER A 1 105 ? 13.766 -10.200 -15.859 1.00 45.34 105 SER A O 1
ATOM 823 N N . VAL A 1 106 ? 13.513 -9.176 -13.889 1.00 43.72 106 VAL A N 1
ATOM 824 C CA . VAL A 1 106 ? 14.239 -7.958 -14.244 1.00 43.72 106 VAL A CA 1
ATOM 825 C C . VAL A 1 106 ? 15.597 -8.062 -13.571 1.00 43.72 106 VAL A C 1
ATOM 827 O O . VAL A 1 106 ? 15.642 -8.218 -12.357 1.00 43.72 106 VAL A O 1
ATOM 830 N N . GLY A 1 107 ? 16.701 -7.951 -14.312 1.00 39.44 107 GLY A N 1
ATOM 831 C CA . GLY A 1 107 ? 18.087 -8.083 -13.822 1.00 39.44 107 GLY A CA 1
ATOM 832 C C . GLY A 1 107 ? 18.543 -7.124 -12.698 1.00 39.44 107 GLY A C 1
ATOM 833 O O . GLY A 1 107 ? 19.742 -6.921 -12.523 1.00 39.44 107 GLY A O 1
ATOM 834 N N . ARG A 1 108 ? 17.626 -6.528 -11.922 1.00 46.12 108 ARG A N 1
ATOM 835 C CA . ARG A 1 1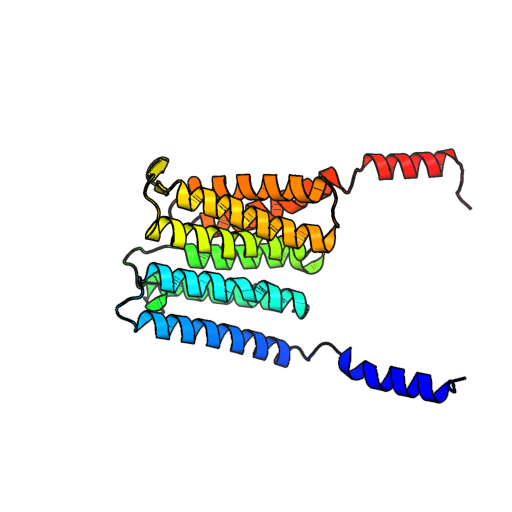08 ? 17.868 -5.838 -10.652 1.00 46.12 108 ARG A CA 1
ATOM 836 C C . ARG A 1 108 ? 17.496 -6.741 -9.480 1.00 46.12 108 ARG A C 1
ATOM 838 O O . ARG A 1 108 ? 16.326 -6.972 -9.192 1.00 46.12 108 ARG A O 1
ATOM 845 N N . LYS A 1 109 ? 18.513 -7.123 -8.714 1.00 54.00 109 LYS A N 1
ATOM 846 C CA . LYS A 1 109 ? 18.376 -7.544 -7.318 1.00 54.00 109 LYS A CA 1
ATOM 847 C C . LYS A 1 109 ? 17.742 -6.395 -6.512 1.00 54.00 109 LYS A C 1
ATOM 849 O O . LYS A 1 109 ? 18.435 -5.444 -6.165 1.00 54.00 109 LYS A O 1
ATOM 854 N N . SER A 1 110 ? 16.433 -6.443 -6.264 1.00 64.12 110 SER A N 1
ATOM 855 C CA . SER A 1 110 ? 15.710 -5.457 -5.447 1.00 64.12 110 SER A CA 1
ATOM 856 C C . SER A 1 110 ? 15.134 -6.132 -4.209 1.00 64.12 110 SER A C 1
ATOM 858 O O . SER A 1 110 ? 14.485 -7.169 -4.314 1.00 64.12 110 SER A O 1
ATOM 860 N N . LEU A 1 111 ? 15.347 -5.528 -3.041 1.00 80.88 111 LEU A N 1
ATOM 861 C CA . LEU A 1 111 ? 14.759 -5.971 -1.774 1.00 80.88 111 LEU A CA 1
ATOM 862 C C . LEU A 1 111 ? 13.310 -5.481 -1.599 1.00 80.88 111 LEU A C 1
ATOM 864 O O . LEU A 1 111 ? 12.709 -5.713 -0.556 1.00 80.88 111 LEU A O 1
ATOM 868 N N . GLY A 1 112 ? 12.726 -4.825 -2.609 1.00 84.25 112 GLY A N 1
ATOM 869 C CA . GLY A 1 112 ? 11.403 -4.208 -2.510 1.00 84.25 112 GLY A CA 1
ATOM 870 C C . GLY A 1 112 ? 10.283 -5.173 -2.110 1.00 84.25 112 GLY A C 1
ATOM 871 O O . GLY A 1 112 ? 9.448 -4.821 -1.284 1.00 84.25 112 GLY A O 1
ATOM 872 N N . THR A 1 113 ? 10.244 -6.400 -2.636 1.00 85.38 113 THR A N 1
ATOM 873 C CA . THR A 1 113 ? 9.220 -7.392 -2.242 1.00 85.38 113 THR A CA 1
ATOM 874 C C . THR A 1 113 ? 9.383 -7.859 -0.798 1.00 85.38 113 THR A C 1
ATOM 876 O O . THR A 1 113 ? 8.386 -8.087 -0.118 1.00 85.38 113 THR A O 1
ATOM 879 N N . PHE A 1 114 ? 10.624 -7.953 -0.314 1.00 90.12 114 PHE A N 1
ATOM 880 C CA . PHE A 1 114 ? 10.915 -8.232 1.091 1.00 90.12 114 PHE A CA 1
ATOM 881 C C . PHE A 1 114 ? 10.450 -7.074 1.983 1.00 90.12 114 PHE A C 1
ATOM 883 O O . PHE A 1 114 ? 9.728 -7.293 2.950 1.00 90.12 114 PHE A O 1
ATOM 890 N N . PHE A 1 115 ? 10.791 -5.835 1.623 1.00 92.56 115 PHE A N 1
ATOM 891 C CA . PHE A 1 115 ? 10.356 -4.642 2.350 1.00 92.56 115 PHE A CA 1
ATOM 892 C C . PHE A 1 115 ? 8.833 -4.484 2.382 1.00 92.56 115 PHE A C 1
ATOM 894 O O . PHE A 1 115 ? 8.290 -4.101 3.416 1.00 92.56 115 PHE A O 1
ATOM 901 N N . TYR A 1 116 ? 8.148 -4.842 1.293 1.00 92.69 116 TYR A N 1
ATOM 902 C CA . TYR A 1 116 ? 6.689 -4.835 1.241 1.00 92.69 116 TYR A CA 1
ATOM 903 C C . TYR A 1 116 ? 6.067 -5.879 2.173 1.00 92.69 116 TYR A C 1
ATOM 905 O O . TYR A 1 116 ? 5.126 -5.588 2.904 1.00 92.69 116 TYR A O 1
ATOM 913 N N . ALA A 1 117 ? 6.620 -7.093 2.191 1.00 93.88 117 ALA A N 1
ATOM 914 C CA . ALA A 1 117 ? 6.176 -8.137 3.105 1.00 93.88 117 ALA A CA 1
ATOM 915 C C . ALA A 1 117 ? 6.325 -7.679 4.564 1.00 93.88 117 ALA A C 1
ATOM 917 O O . ALA A 1 117 ? 5.362 -7.698 5.326 1.00 93.88 117 ALA A O 1
ATOM 918 N N . VAL A 1 118 ? 7.508 -7.170 4.919 1.00 96.12 118 VAL A N 1
ATOM 919 C CA . VAL A 1 118 ? 7.806 -6.668 6.265 1.00 96.12 118 VAL A CA 1
ATOM 920 C C . VAL A 1 118 ? 6.870 -5.525 6.668 1.00 96.12 118 VAL A C 1
ATOM 922 O O . VAL A 1 118 ? 6.371 -5.532 7.794 1.00 96.12 118 VAL A O 1
ATOM 925 N N . SER A 1 119 ? 6.591 -4.567 5.777 1.00 97.19 119 SER A N 1
ATOM 926 C CA . SER A 1 119 ? 5.693 -3.452 6.099 1.00 97.19 119 SER A CA 1
ATOM 927 C C . SER A 1 119 ? 4.266 -3.911 6.381 1.00 97.19 119 SER A C 1
ATOM 929 O O . SER A 1 119 ? 3.682 -3.450 7.360 1.00 97.19 119 SER A O 1
ATOM 931 N N . ILE A 1 120 ? 3.736 -4.869 5.613 1.00 97.44 120 ILE A N 1
ATOM 932 C CA . ILE A 1 120 ? 2.430 -5.488 5.887 1.00 97.44 120 ILE A CA 1
ATOM 933 C C . ILE A 1 120 ? 2.422 -6.127 7.280 1.00 97.44 120 ILE A C 1
ATOM 935 O O . ILE A 1 120 ? 1.505 -5.877 8.059 1.00 97.44 120 ILE A O 1
ATOM 939 N N . GLY A 1 121 ? 3.446 -6.916 7.623 1.00 97.56 121 GLY A N 1
ATOM 940 C CA . GLY A 1 121 ? 3.542 -7.554 8.938 1.00 97.56 121 GLY A CA 1
ATOM 941 C C . GLY A 1 121 ? 3.557 -6.556 10.092 1.00 97.56 121 GLY A C 1
ATOM 942 O O . GLY A 1 121 ? 2.845 -6.753 11.074 1.00 97.56 121 GLY A O 1
ATOM 943 N N . ILE A 1 122 ? 4.322 -5.468 9.953 1.00 98.31 122 ILE A N 1
ATOM 944 C CA . ILE A 1 122 ? 4.363 -4.380 10.938 1.00 98.31 122 ILE A CA 1
ATOM 945 C C . ILE A 1 122 ? 2.982 -3.724 11.047 1.00 98.31 122 ILE A C 1
ATOM 947 O O . ILE A 1 122 ? 2.445 -3.615 12.144 1.00 98.31 122 ILE A O 1
ATOM 951 N N . LEU A 1 123 ? 2.364 -3.340 9.929 1.00 98.31 123 LEU A N 1
ATOM 952 C CA . LEU A 1 123 ? 1.045 -2.704 9.945 1.00 98.31 123 LEU A CA 1
ATOM 953 C C . LEU A 1 123 ? -0.021 -3.588 10.594 1.00 98.31 123 LEU A C 1
ATOM 955 O O . LEU A 1 123 ? -0.807 -3.099 11.402 1.00 98.31 123 LEU A O 1
ATOM 959 N N . ILE A 1 124 ? -0.020 -4.888 10.298 1.00 97.75 124 ILE A N 1
ATOM 960 C CA . ILE A 1 124 ? -0.949 -5.831 10.924 1.00 97.75 124 ILE A CA 1
ATOM 961 C C . ILE A 1 124 ? -0.655 -5.964 12.425 1.00 97.75 124 ILE A C 1
ATOM 963 O O . ILE A 1 124 ? -1.580 -5.971 13.232 1.00 97.75 124 ILE A O 1
ATOM 967 N N . ALA A 1 125 ? 0.614 -6.039 12.827 1.00 97.12 125 ALA A N 1
ATOM 968 C CA . ALA A 1 125 ? 0.975 -6.152 14.237 1.00 97.12 125 ALA A CA 1
ATOM 969 C C . ALA A 1 125 ? 0.529 -4.936 15.067 1.00 97.12 125 ALA A C 1
ATOM 971 O O . ALA A 1 125 ? 0.067 -5.117 16.191 1.00 97.12 125 ALA A O 1
ATOM 972 N N . PHE A 1 126 ? 0.645 -3.724 14.516 1.00 96.44 126 PHE A N 1
ATOM 973 C CA . PHE A 1 126 ? 0.338 -2.488 15.241 1.00 96.44 126 PHE A CA 1
ATOM 974 C C . PHE A 1 126 ? -1.131 -2.070 15.162 1.00 96.44 126 PHE A C 1
ATOM 976 O O . PHE A 1 126 ? -1.686 -1.637 16.166 1.00 96.44 126 PHE A O 1
ATOM 983 N N . PHE A 1 127 ? -1.764 -2.179 13.993 1.00 95.94 127 PHE A N 1
ATOM 984 C CA . PHE A 1 127 ? -3.081 -1.578 13.771 1.00 95.94 127 PHE A CA 1
ATOM 985 C C . PHE A 1 127 ? -4.224 -2.590 13.720 1.00 95.94 127 PHE A C 1
ATOM 987 O O . PHE A 1 127 ? -5.359 -2.218 13.987 1.00 95.94 127 PHE A O 1
ATOM 994 N N . TRP A 1 128 ? -3.980 -3.864 13.400 1.00 96.62 128 TRP A N 1
ATOM 995 C CA . TRP A 1 128 ? -5.068 -4.784 13.036 1.00 96.62 128 TRP A CA 1
ATOM 996 C C . TRP A 1 128 ? -6.084 -5.056 14.147 1.00 96.62 128 TRP A C 1
ATOM 998 O O . TRP A 1 128 ? -7.248 -5.301 13.855 1.00 96.62 128 TRP A O 1
ATOM 1008 N N . GLN A 1 129 ? -5.649 -5.038 15.409 1.00 90.94 129 GLN A N 1
ATOM 1009 C CA . GLN A 1 129 ? -6.502 -5.399 16.543 1.00 90.94 129 GLN A CA 1
ATOM 1010 C C . GLN A 1 129 ? -7.484 -4.286 16.922 1.00 90.94 129 GLN A C 1
ATOM 1012 O O . GLN A 1 129 ? -8.642 -4.570 17.207 1.00 90.94 129 GLN A O 1
ATOM 1017 N N . GLN A 1 130 ? -7.038 -3.028 16.930 1.00 90.62 130 GLN A N 1
ATOM 1018 C CA . GLN A 1 130 ? -7.863 -1.900 17.375 1.00 90.62 130 GLN A CA 1
ATOM 1019 C C . GLN A 1 130 ? -8.325 -1.010 16.221 1.00 90.62 130 GLN A C 1
ATOM 1021 O O . GLN A 1 130 ? -9.431 -0.480 16.259 1.00 90.62 130 GLN A O 1
ATOM 1026 N N . GLN A 1 131 ? -7.478 -0.807 15.213 1.00 94.31 131 GLN A N 1
ATOM 1027 C CA . GLN A 1 131 ? -7.692 0.191 14.165 1.00 94.31 131 GLN A CA 1
ATOM 1028 C C . GLN A 1 131 ? -7.232 -0.318 12.782 1.00 94.31 131 GLN A C 1
ATOM 1030 O O . GLN A 1 131 ? -6.378 0.303 12.133 1.00 94.31 131 GLN A O 1
ATOM 1035 N N . PRO A 1 132 ? -7.780 -1.454 12.299 1.00 96.19 132 PRO A N 1
ATOM 1036 C CA . PRO A 1 132 ? -7.329 -2.119 11.074 1.00 96.19 132 PRO A CA 1
ATOM 1037 C C . PRO A 1 132 ? -7.397 -1.224 9.831 1.00 96.19 132 PRO A C 1
ATOM 1039 O O . PRO A 1 132 ? -6.641 -1.441 8.882 1.00 96.19 132 PRO A O 1
ATOM 1042 N N . GLN A 1 133 ? -8.238 -0.185 9.846 1.00 96.25 133 GLN A N 1
ATOM 1043 C CA . GLN A 1 133 ? -8.351 0.785 8.763 1.00 96.25 133 GLN A CA 1
ATOM 1044 C C . GLN A 1 133 ? -7.020 1.435 8.383 1.00 96.25 133 GLN A C 1
ATOM 1046 O O . GLN A 1 133 ? -6.797 1.682 7.202 1.00 96.25 133 GLN A O 1
ATOM 1051 N N . TYR A 1 134 ? -6.114 1.680 9.336 1.00 97.50 134 TYR A N 1
ATOM 1052 C CA . TYR A 1 134 ? -4.830 2.319 9.036 1.00 97.50 134 TYR A CA 1
ATOM 1053 C C . TYR A 1 134 ? -3.840 1.340 8.408 1.00 97.50 134 TYR A C 1
ATOM 1055 O O . TYR A 1 134 ? -3.103 1.723 7.499 1.00 97.50 134 TYR A O 1
ATOM 1063 N N . ALA A 1 135 ? -3.879 0.061 8.804 1.00 98.00 135 ALA A N 1
ATOM 1064 C CA . ALA A 1 135 ? -3.141 -0.987 8.102 1.00 98.00 135 ALA A CA 1
ATOM 1065 C C . ALA A 1 135 ? -3.628 -1.120 6.656 1.00 98.00 135 ALA A C 1
ATOM 1067 O O . ALA A 1 135 ? -2.821 -1.089 5.729 1.00 98.00 135 ALA A O 1
ATOM 1068 N N . VAL A 1 136 ? -4.946 -1.218 6.459 1.00 98.31 136 VAL A N 1
ATOM 1069 C CA . VAL A 1 136 ? -5.558 -1.319 5.127 1.00 98.31 136 VAL A CA 1
ATOM 1070 C C . VAL A 1 136 ? -5.213 -0.098 4.281 1.00 98.31 136 VAL A C 1
ATOM 1072 O O . VAL A 1 136 ? -4.786 -0.255 3.139 1.00 98.31 136 VAL A O 1
ATOM 1075 N N . LEU A 1 137 ? -5.340 1.105 4.845 1.00 98.44 137 LEU A N 1
ATOM 1076 C CA . LEU A 1 137 ? -5.016 2.357 4.172 1.00 98.44 137 LEU A CA 1
ATOM 1077 C C . LEU A 1 137 ? -3.562 2.373 3.711 1.00 98.44 137 LEU A C 1
ATOM 1079 O O . LEU A 1 137 ? -3.309 2.573 2.526 1.00 98.44 137 LEU A O 1
ATOM 1083 N N . GLY A 1 138 ? -2.608 2.125 4.613 1.00 98.31 138 GLY A N 1
ATOM 1084 C CA . GLY A 1 138 ? -1.188 2.142 4.266 1.00 98.31 138 GLY A CA 1
ATOM 1085 C C . GLY A 1 138 ? -0.843 1.118 3.187 1.00 98.31 138 GLY A C 1
ATOM 1086 O O . GLY A 1 138 ? -0.171 1.444 2.205 1.00 98.31 138 GLY A O 1
ATOM 1087 N N . ILE A 1 139 ? -1.360 -0.106 3.329 1.00 98.38 139 ILE A N 1
ATOM 1088 C CA . ILE A 1 139 ? -1.135 -1.183 2.361 1.00 98.38 139 ILE A CA 1
ATOM 1089 C C . ILE A 1 139 ? -1.710 -0.798 0.999 1.00 98.38 139 ILE A C 1
ATOM 1091 O O . ILE A 1 139 ? -0.983 -0.886 0.015 1.00 98.38 139 ILE A O 1
ATOM 1095 N N . LEU A 1 140 ? -2.954 -0.313 0.931 1.00 98.44 140 LEU A N 1
ATOM 1096 C CA . LEU A 1 140 ? -3.601 0.028 -0.336 1.00 98.44 140 LEU A CA 1
ATOM 1097 C C . LEU A 1 140 ? -3.025 1.274 -1.009 1.00 98.44 140 LEU A C 1
ATOM 1099 O O . LEU A 1 140 ? -2.986 1.314 -2.240 1.00 98.44 140 LEU A O 1
ATOM 1103 N N . VAL A 1 141 ? -2.543 2.257 -0.243 1.00 98.50 141 VAL A N 1
ATOM 1104 C CA . VAL A 1 141 ? -1.798 3.401 -0.792 1.00 98.50 141 VAL A CA 1
ATOM 1105 C C . VAL A 1 141 ? -0.546 2.912 -1.522 1.00 98.50 141 VAL A C 1
ATOM 1107 O O . VAL A 1 141 ? -0.299 3.317 -2.653 1.00 98.50 141 VAL A O 1
ATOM 1110 N N . MET A 1 142 ? 0.199 1.970 -0.941 1.00 96.69 142 MET A N 1
ATOM 1111 C CA . MET A 1 142 ? 1.327 1.324 -1.621 1.00 96.69 142 MET A CA 1
ATOM 1112 C C . MET A 1 142 ? 0.867 0.435 -2.794 1.00 96.69 142 MET A C 1
ATOM 1114 O O . MET A 1 142 ? 1.441 0.488 -3.879 1.00 96.69 142 MET A O 1
ATOM 1118 N N . THR A 1 143 ? -0.192 -0.360 -2.629 1.00 96.81 143 THR A N 1
ATOM 1119 C CA . THR A 1 143 ? -0.711 -1.262 -3.671 1.00 96.81 143 THR A CA 1
ATOM 1120 C C . THR A 1 143 ? -1.126 -0.508 -4.933 1.00 96.81 143 THR A C 1
ATOM 1122 O O . THR A 1 143 ? -0.671 -0.840 -6.025 1.00 96.81 143 THR A O 1
ATOM 1125 N N . TRP A 1 144 ? -1.984 0.502 -4.795 1.00 97.88 144 TRP A N 1
ATOM 1126 C CA . TRP A 1 144 ? -2.567 1.225 -5.924 1.00 97.88 144 TRP A CA 1
ATOM 1127 C C . TRP A 1 144 ? -1.750 2.446 -6.326 1.00 97.88 144 TRP A C 1
ATOM 1129 O O . TRP A 1 144 ? -1.600 2.691 -7.520 1.00 97.88 144 TRP A O 1
ATOM 1139 N N . GLY A 1 145 ? -1.192 3.181 -5.363 1.00 97.38 145 GLY A N 1
ATOM 1140 C CA . GLY A 1 145 ? -0.347 4.343 -5.622 1.00 97.38 145 GLY A CA 1
ATOM 1141 C C . GLY A 1 145 ? 0.902 3.965 -6.411 1.00 97.38 145 GLY A C 1
ATOM 1142 O O . GLY A 1 145 ? 1.005 4.301 -7.590 1.00 97.38 145 GLY A O 1
ATOM 1143 N N . ASP A 1 146 ? 1.819 3.212 -5.798 1.00 94.31 146 ASP A N 1
ATOM 1144 C CA . ASP A 1 146 ? 3.066 2.784 -6.454 1.00 94.31 146 ASP A CA 1
ATOM 1145 C C . ASP A 1 146 ? 2.796 1.811 -7.621 1.00 94.31 146 ASP A C 1
ATOM 1147 O O . ASP A 1 146 ? 3.484 1.833 -8.651 1.00 94.31 146 ASP A O 1
ATOM 1151 N N . GLY A 1 147 ? 1.753 0.983 -7.495 1.00 94.06 147 GLY A N 1
ATOM 1152 C CA . GLY A 1 147 ? 1.275 0.104 -8.560 1.00 94.06 147 GLY A CA 1
ATOM 1153 C C . GLY A 1 147 ? 0.994 0.862 -9.861 1.00 94.06 147 GLY A C 1
ATOM 1154 O O . GLY A 1 147 ? 1.585 0.568 -10.903 1.00 94.06 147 GLY A O 1
ATOM 1155 N N . LEU A 1 148 ? 0.113 1.863 -9.795 1.00 96.31 148 LEU A N 1
ATOM 1156 C CA . LEU A 1 148 ? -0.293 2.653 -10.957 1.00 96.31 148 LEU A CA 1
ATOM 1157 C C . LEU A 1 148 ? 0.774 3.667 -11.374 1.00 96.31 148 LEU A C 1
ATOM 1159 O O . LEU A 1 148 ? 0.985 3.847 -12.572 1.00 96.31 148 LEU A O 1
ATOM 1163 N N . ALA A 1 149 ? 1.476 4.291 -10.423 1.00 95.12 149 ALA A N 1
ATOM 1164 C CA . ALA A 1 149 ? 2.537 5.255 -10.708 1.00 95.12 149 ALA A CA 1
ATOM 1165 C C . ALA A 1 149 ? 3.644 4.657 -11.579 1.00 95.12 149 ALA A C 1
ATOM 1167 O O . ALA A 1 149 ? 4.085 5.292 -12.538 1.00 95.12 149 ALA A O 1
ATOM 1168 N N . ALA A 1 150 ? 4.043 3.413 -11.303 1.00 91.75 150 ALA A N 1
ATOM 1169 C CA . ALA A 1 150 ? 5.030 2.719 -12.119 1.00 91.75 150 ALA A CA 1
ATOM 1170 C C . ALA A 1 150 ? 4.500 2.376 -13.518 1.00 91.75 150 ALA A C 1
ATOM 1172 O O . ALA A 1 150 ? 5.191 2.633 -14.501 1.00 91.75 150 ALA A O 1
ATOM 1173 N N . LEU A 1 151 ? 3.270 1.855 -13.627 1.00 92.94 151 LEU A N 1
ATOM 1174 C CA . LEU A 1 151 ? 2.662 1.529 -14.925 1.00 92.94 151 LEU A CA 1
ATOM 1175 C C . LEU A 1 151 ? 2.503 2.778 -15.803 1.00 92.94 151 LEU A C 1
ATOM 1177 O O . LEU A 1 151 ? 2.830 2.754 -16.993 1.00 92.94 151 LEU A O 1
ATOM 1181 N N . VAL A 1 152 ? 2.031 3.880 -15.216 1.00 94.75 152 VAL A N 1
ATOM 1182 C CA . VAL A 1 152 ? 1.856 5.146 -15.930 1.00 94.75 152 VAL A CA 1
ATOM 1183 C C . VAL A 1 152 ? 3.202 5.779 -16.260 1.00 94.75 152 VAL A C 1
ATOM 1185 O O . VAL A 1 152 ? 3.416 6.185 -17.400 1.00 94.75 152 VAL A O 1
ATOM 1188 N N . GLY A 1 153 ? 4.132 5.818 -15.306 1.00 92.81 153 GLY A N 1
ATOM 1189 C CA . GLY A 1 153 ? 5.463 6.383 -15.510 1.00 92.81 153 GLY A CA 1
ATOM 1190 C C . GLY A 1 153 ? 6.275 5.633 -16.566 1.00 92.81 153 GLY A C 1
ATOM 1191 O O . GLY A 1 153 ? 6.985 6.254 -17.353 1.00 92.81 153 GLY A O 1
ATOM 1192 N N . GLN A 1 154 ? 6.129 4.311 -16.655 1.00 88.81 154 GLN A N 1
ATOM 1193 C CA . GLN A 1 154 ? 6.790 3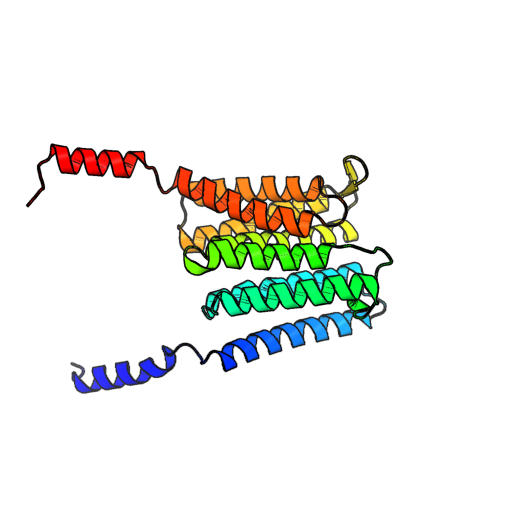.511 -17.686 1.00 88.81 154 GLN A CA 1
ATOM 1194 C C . GLN A 1 154 ? 6.186 3.745 -19.075 1.00 88.81 154 GLN A C 1
ATOM 1196 O O . GLN A 1 154 ? 6.924 3.911 -20.045 1.00 88.81 154 GLN A O 1
ATOM 1201 N N . ARG A 1 155 ? 4.851 3.783 -19.179 1.00 90.19 155 ARG A N 1
ATOM 1202 C CA . ARG A 1 155 ? 4.155 3.862 -20.472 1.00 90.19 155 ARG A CA 1
ATOM 1203 C C . ARG A 1 155 ? 4.026 5.283 -21.024 1.00 90.19 155 ARG A C 1
ATOM 1205 O O . ARG A 1 155 ? 4.062 5.471 -22.239 1.00 90.19 155 ARG A O 1
ATOM 1212 N N . TRP A 1 156 ? 3.852 6.272 -20.151 1.00 93.06 156 TRP A N 1
ATOM 1213 C CA . TRP A 1 156 ? 3.562 7.664 -20.514 1.00 93.06 156 TRP A CA 1
ATOM 1214 C C . TRP A 1 156 ? 4.499 8.691 -19.865 1.00 93.06 156 TRP A C 1
ATOM 1216 O O . TRP A 1 156 ? 4.333 9.879 -20.129 1.00 93.06 156 TRP A O 1
ATOM 1226 N N . GLY A 1 157 ? 5.488 8.276 -19.066 1.00 92.00 157 GLY A N 1
ATOM 1227 C CA . GLY A 1 157 ? 6.431 9.187 -18.412 1.00 92.00 157 GLY A CA 1
ATOM 1228 C C . GLY A 1 157 ? 7.373 9.873 -19.402 1.00 92.00 157 GLY A C 1
ATOM 1229 O O . GLY A 1 157 ? 8.443 9.346 -19.726 1.00 92.00 157 GLY A O 1
ATOM 1230 N N . ARG A 1 158 ? 6.976 11.058 -19.877 1.00 93.75 158 ARG A N 1
ATOM 1231 C CA . ARG A 1 158 ? 7.753 11.887 -20.810 1.00 93.75 158 ARG A CA 1
ATOM 1232 C C . ARG A 1 158 ? 8.569 12.939 -20.072 1.00 93.75 158 ARG A C 1
ATOM 1234 O O . ARG A 1 158 ? 9.701 13.210 -20.467 1.00 93.75 158 ARG A O 1
ATOM 1241 N N . HIS A 1 159 ? 8.021 13.504 -18.999 1.00 94.88 159 HIS A N 1
ATOM 1242 C CA . HIS A 1 159 ? 8.671 14.566 -18.238 1.00 94.88 159 HIS A CA 1
ATOM 1243 C C . HIS A 1 159 ? 9.396 13.966 -17.042 1.00 94.88 159 HIS A C 1
ATOM 1245 O O . HIS A 1 159 ? 8.809 13.709 -15.990 1.00 94.88 159 HIS A O 1
ATOM 1251 N N . ARG A 1 160 ? 10.694 13.725 -17.208 1.00 93.44 160 ARG A N 1
ATOM 1252 C CA . ARG A 1 160 ? 11.511 13.088 -16.179 1.00 93.44 160 ARG A CA 1
ATOM 1253 C C . ARG A 1 160 ? 12.247 14.103 -15.325 1.00 93.44 160 ARG A C 1
ATOM 1255 O O . ARG A 1 160 ? 12.686 15.143 -15.809 1.00 93.44 160 ARG A O 1
ATOM 1262 N N . TYR A 1 161 ? 12.397 13.771 -14.054 1.00 92.56 161 TYR A N 1
ATOM 1263 C CA . TYR A 1 161 ? 13.198 14.523 -13.105 1.00 92.56 161 TYR A CA 1
ATOM 1264 C C . TYR A 1 161 ? 14.127 13.567 -12.358 1.00 92.56 161 TYR A C 1
ATOM 1266 O O . TYR A 1 161 ? 13.857 12.369 -12.228 1.00 92.56 161 TYR A O 1
ATOM 1274 N N . LYS A 1 162 ? 15.249 14.104 -11.880 1.00 88.56 162 LYS A N 1
ATOM 1275 C CA . LYS A 1 162 ? 16.265 13.335 -11.168 1.00 88.56 162 LYS A CA 1
ATOM 1276 C C . LYS A 1 162 ? 16.400 13.863 -9.747 1.00 88.56 162 LYS A C 1
ATOM 1278 O O . LYS A 1 162 ? 16.749 15.024 -9.551 1.00 88.56 162 LYS A O 1
ATOM 1283 N N . LEU A 1 163 ? 16.141 13.002 -8.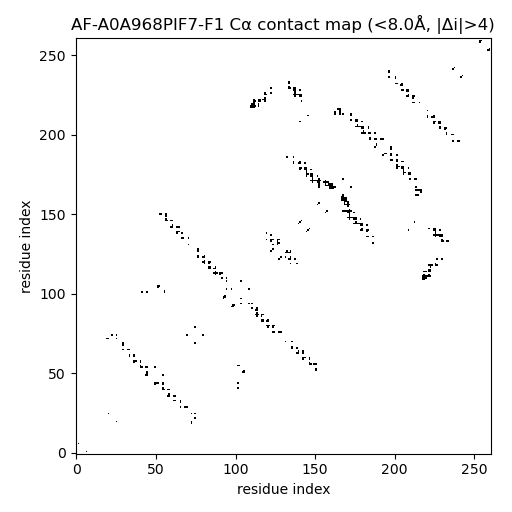769 1.00 84.12 163 LEU A N 1
ATOM 1284 C CA . LEU A 1 163 ? 16.422 13.255 -7.358 1.00 84.12 163 LEU A CA 1
ATOM 1285 C C . LEU A 1 163 ? 17.590 12.364 -6.940 1.00 84.12 163 LEU A C 1
ATOM 1287 O O . LEU A 1 163 ? 17.475 11.139 -6.868 1.00 84.12 163 LEU A O 1
ATOM 1291 N N . TRP A 1 164 ? 18.745 12.985 -6.700 1.00 81.88 164 TRP A N 1
ATOM 1292 C CA . TRP A 1 164 ? 20.021 12.297 -6.477 1.00 81.88 164 TRP A CA 1
ATOM 1293 C C . TRP A 1 164 ? 20.356 11.299 -7.599 1.00 81.88 164 TRP A C 1
ATOM 1295 O O . TRP A 1 164 ? 20.699 11.724 -8.696 1.00 81.88 164 TRP A O 1
ATOM 1305 N N . ASP A 1 165 ? 20.233 9.992 -7.349 1.00 81.00 165 ASP A N 1
ATOM 1306 C CA . ASP A 1 165 ? 20.505 8.917 -8.324 1.00 81.00 165 ASP A CA 1
ATOM 1307 C C . ASP A 1 165 ? 19.231 8.215 -8.807 1.00 81.00 165 ASP A C 1
ATOM 1309 O O . ASP A 1 165 ? 19.300 7.157 -9.433 1.00 81.00 165 ASP A O 1
ATOM 1313 N N . VAL A 1 166 ? 18.061 8.766 -8.484 1.00 81.25 166 VAL A N 1
ATOM 1314 C CA . VAL A 1 166 ? 16.765 8.199 -8.856 1.00 81.25 166 VAL A CA 1
ATOM 1315 C C . VAL A 1 166 ? 16.155 9.061 -9.946 1.00 81.25 166 VAL A C 1
ATOM 1317 O O . VAL A 1 166 ? 15.992 10.269 -9.781 1.00 81.25 166 VAL A O 1
ATOM 1320 N N . GLU A 1 167 ? 15.830 8.433 -11.068 1.00 86.25 167 GLU A N 1
ATOM 1321 C CA . GLU A 1 167 ? 15.082 9.049 -12.158 1.00 86.25 167 GLU A CA 1
ATOM 1322 C C . GLU A 1 167 ? 13.611 8.644 -12.031 1.00 86.25 167 GLU A C 1
ATOM 1324 O O . GLU A 1 167 ? 13.288 7.455 -11.954 1.00 86.25 167 GLU A O 1
ATOM 1329 N N . LYS A 1 168 ? 12.729 9.639 -11.976 1.00 90.19 168 LYS A N 1
ATOM 1330 C CA . LYS A 1 168 ? 11.273 9.480 -11.880 1.00 90.19 168 LYS A CA 1
ATOM 1331 C C . LYS A 1 168 ? 10.606 10.344 -12.950 1.00 90.19 168 LYS A C 1
ATOM 1333 O O . LYS A 1 168 ? 11.261 11.148 -13.613 1.00 90.19 168 LYS A O 1
ATOM 1338 N N . SER A 1 169 ? 9.304 10.166 -13.139 1.00 95.06 169 SER A N 1
ATOM 1339 C CA . SER A 1 169 ? 8.507 10.963 -14.078 1.00 95.06 169 SER A CA 1
ATOM 1340 C C . SER A 1 169 ? 7.431 11.733 -13.332 1.00 95.06 169 SER A C 1
ATOM 1342 O O . SER A 1 169 ? 6.836 11.197 -12.397 1.00 95.06 169 SER A O 1
ATOM 1344 N N . TRP A 1 170 ? 7.159 12.964 -13.763 1.00 96.12 170 TRP A N 1
ATOM 1345 C CA . TRP A 1 170 ? 6.077 13.774 -13.206 1.00 96.12 170 TRP A CA 1
ATOM 1346 C C . TRP A 1 170 ? 4.719 13.089 -13.373 1.00 96.12 170 TRP A C 1
ATOM 1348 O O . TRP A 1 170 ? 3.883 13.159 -12.477 1.00 96.12 170 TRP A O 1
ATOM 1358 N N . GLU A 1 171 ? 4.513 12.376 -14.482 1.00 97.62 171 GLU A N 1
ATOM 1359 C CA . GLU A 1 171 ? 3.295 11.608 -14.740 1.00 97.62 171 GLU A CA 1
ATOM 1360 C C . GLU A 1 171 ? 3.110 10.473 -13.720 1.00 97.62 171 GLU A C 1
ATOM 1362 O O . GLU A 1 171 ? 2.007 10.271 -13.205 1.00 97.62 171 GLU A O 1
ATOM 1367 N N . GLY A 1 172 ? 4.193 9.766 -13.382 1.00 96.25 172 GLY A N 1
ATOM 1368 C CA . GLY A 1 172 ? 4.190 8.746 -12.333 1.00 96.25 172 GLY A CA 1
ATOM 1369 C C . GLY A 1 172 ? 3.884 9.337 -10.955 1.00 96.25 172 GLY A C 1
ATOM 1370 O O . GLY A 1 172 ? 2.988 8.851 -10.272 1.00 96.25 172 GLY A O 1
ATOM 1371 N N . SER A 1 173 ? 4.547 10.429 -10.571 1.00 96.81 173 SER A N 1
ATOM 1372 C CA . SER A 1 173 ? 4.327 11.077 -9.268 1.00 96.81 173 SER A CA 1
ATOM 1373 C C . SER A 1 173 ? 2.929 11.680 -9.131 1.00 96.81 173 SER A C 1
ATOM 1375 O O . SER A 1 173 ? 2.311 11.576 -8.075 1.00 96.81 173 SER A O 1
ATOM 1377 N N . LEU A 1 174 ? 2.383 12.260 -10.204 1.00 97.88 174 LEU A N 1
ATOM 1378 C CA . LEU A 1 174 ? 0.998 12.730 -10.216 1.00 97.88 174 LEU A CA 1
ATOM 1379 C C . LEU A 1 174 ? 0.020 11.558 -10.066 1.00 97.88 174 LEU A C 1
ATOM 1381 O O . LEU A 1 174 ? -0.959 11.659 -9.328 1.00 97.88 174 LEU A O 1
ATOM 1385 N N . THR A 1 175 ? 0.307 10.428 -10.716 1.00 98.00 175 THR A N 1
ATOM 1386 C CA . THR A 1 175 ? -0.484 9.201 -10.559 1.00 98.00 175 THR A CA 1
ATOM 1387 C C . THR A 1 175 ? -0.423 8.683 -9.124 1.00 98.00 175 THR A C 1
ATOM 1389 O O . THR A 1 175 ? -1.466 8.344 -8.570 1.00 98.00 175 THR A O 1
ATOM 1392 N N . MET A 1 176 ? 0.761 8.685 -8.500 1.00 97.75 176 MET A N 1
ATOM 1393 C CA . MET A 1 176 ? 0.943 8.333 -7.088 1.00 97.75 176 MET A CA 1
ATOM 1394 C C . MET A 1 176 ? 0.067 9.208 -6.189 1.00 97.75 176 MET A C 1
ATOM 1396 O O . MET A 1 176 ? -0.691 8.678 -5.375 1.00 97.75 176 MET A O 1
ATOM 1400 N N . ALA A 1 177 ? 0.111 10.530 -6.376 1.00 98.56 177 ALA A N 1
ATOM 1401 C CA . ALA A 1 177 ? -0.678 11.476 -5.596 1.00 98.56 177 ALA A CA 1
ATOM 1402 C C . ALA A 1 177 ? -2.187 11.241 -5.766 1.00 98.56 177 ALA A C 1
ATOM 1404 O O . ALA A 1 177 ? -2.901 11.101 -4.775 1.00 98.56 177 ALA A O 1
ATOM 1405 N N . ILE A 1 178 ? -2.674 11.135 -7.008 1.00 98.69 178 ILE A N 1
ATOM 1406 C CA . ILE A 1 178 ? -4.103 10.941 -7.296 1.00 98.69 178 ILE A CA 1
ATOM 1407 C C . ILE A 1 178 ? -4.595 9.601 -6.744 1.00 98.69 178 ILE A C 1
ATOM 1409 O O . ILE A 1 178 ? -5.609 9.560 -6.050 1.00 98.69 178 ILE A O 1
ATOM 1413 N N . ALA A 1 179 ? -3.885 8.505 -7.015 1.00 98.62 179 ALA A N 1
ATOM 1414 C CA . ALA A 1 179 ? -4.287 7.182 -6.551 1.00 98.62 179 ALA A CA 1
ATOM 1415 C C . ALA A 1 179 ? -4.265 7.094 -5.017 1.00 98.62 179 ALA A C 1
ATOM 1417 O O . ALA A 1 179 ? -5.232 6.620 -4.421 1.00 98.62 179 ALA A O 1
ATOM 1418 N N . SER A 1 180 ? -3.218 7.619 -4.370 1.00 98.75 180 SER A N 1
ATOM 1419 C CA . SER A 1 180 ? -3.124 7.663 -2.904 1.00 98.75 180 SER A CA 1
ATOM 1420 C C . SER A 1 180 ? -4.241 8.506 -2.290 1.00 98.75 180 SER A C 1
ATOM 1422 O O . SER A 1 180 ? -4.829 8.101 -1.285 1.00 98.75 180 SER A O 1
ATOM 1424 N N . TYR A 1 181 ? -4.569 9.645 -2.908 1.00 98.75 181 TYR A N 1
ATOM 1425 C CA . TYR A 1 181 ? -5.662 10.510 -2.472 1.00 98.75 181 TYR A CA 1
ATOM 1426 C C . TYR A 1 181 ? -7.013 9.807 -2.579 1.00 98.75 181 TYR A C 1
ATOM 1428 O O . TYR A 1 181 ? -7.765 9.798 -1.608 1.00 98.75 181 TYR A O 1
ATOM 1436 N N . LEU A 1 182 ? -7.312 9.177 -3.719 1.00 98.62 182 LEU A N 1
ATOM 1437 C CA . LEU A 1 182 ? -8.575 8.467 -3.931 1.00 98.62 182 LEU A CA 1
ATOM 1438 C C . LEU A 1 182 ? -8.732 7.292 -2.963 1.00 98.62 182 LEU A C 1
ATOM 1440 O O . LEU A 1 182 ? -9.771 7.175 -2.321 1.00 98.62 182 LEU A O 1
ATOM 1444 N N . VAL A 1 183 ? -7.700 6.458 -2.811 1.00 98.31 183 VAL A N 1
ATOM 1445 C CA . VAL A 1 183 ? -7.717 5.318 -1.878 1.00 98.31 183 VAL A CA 1
ATOM 1446 C C . VAL A 1 183 ? -7.945 5.792 -0.445 1.00 98.31 183 VAL A C 1
ATOM 1448 O O . VAL A 1 183 ? -8.847 5.297 0.230 1.00 98.31 183 VAL A O 1
ATOM 1451 N N . SER A 1 184 ? -7.163 6.776 0.006 1.00 98.44 184 SER A N 1
ATOM 1452 C CA . SER A 1 184 ? -7.271 7.298 1.371 1.00 98.44 184 SER A CA 1
ATOM 1453 C C . SER A 1 184 ? -8.632 7.949 1.603 1.00 98.44 184 SER A C 1
ATOM 1455 O O . SER A 1 184 ? -9.266 7.685 2.620 1.00 98.44 184 SER A O 1
ATOM 1457 N N . SER A 1 185 ? -9.119 8.736 0.639 1.00 98.00 185 SER A N 1
ATOM 1458 C CA . SER A 1 185 ? -10.428 9.387 0.723 1.00 98.00 185 SER A CA 1
ATOM 1459 C C . SER A 1 185 ? -11.553 8.364 0.797 1.00 98.00 185 SER A C 1
ATOM 1461 O O . SER A 1 185 ? -12.417 8.500 1.649 1.00 98.00 185 SER A O 1
ATOM 1463 N N . LEU A 1 186 ? -11.542 7.319 -0.038 1.00 97.94 186 LEU A N 1
ATOM 1464 C CA . LEU A 1 186 ? -12.583 6.286 -0.029 1.00 97.94 186 LEU A CA 1
ATOM 1465 C C . LEU A 1 186 ? -12.643 5.544 1.310 1.00 97.94 186 LEU A C 1
ATOM 1467 O O . LEU A 1 186 ? -13.730 5.369 1.861 1.00 97.94 186 LEU A O 1
ATOM 1471 N N . ILE A 1 187 ? -11.487 5.148 1.853 1.00 96.69 187 ILE A N 1
ATOM 1472 C CA . ILE A 1 187 ? -11.417 4.455 3.146 1.00 96.69 187 ILE A CA 1
ATOM 1473 C C . ILE A 1 187 ? -11.899 5.379 4.265 1.00 96.69 187 ILE A C 1
ATOM 1475 O O . ILE A 1 187 ? -12.798 5.008 5.017 1.00 96.69 187 ILE A O 1
ATOM 1479 N N . LEU A 1 188 ? -11.347 6.590 4.364 1.00 95.94 188 LEU A N 1
ATOM 1480 C CA . LEU A 1 188 ? -11.688 7.518 5.442 1.00 95.94 188 LEU A CA 1
ATOM 1481 C C . LEU A 1 188 ? -13.149 7.983 5.353 1.00 95.94 188 LEU A C 1
ATOM 1483 O O . LEU A 1 188 ? -13.832 8.010 6.373 1.00 95.94 188 LEU A O 1
ATOM 1487 N N . LEU A 1 189 ? -13.665 8.250 4.149 1.00 96.19 189 LEU A N 1
ATOM 1488 C CA . LEU A 1 189 ? -15.067 8.613 3.919 1.00 96.19 189 LEU A CA 1
ATOM 1489 C C . LEU A 1 189 ? -16.017 7.505 4.383 1.00 96.19 189 LEU A C 1
ATOM 1491 O O . LEU A 1 189 ? -17.044 7.799 4.989 1.00 96.19 189 LEU A O 1
ATOM 1495 N N . SER A 1 190 ? -15.667 6.238 4.133 1.00 92.94 190 SER A N 1
ATOM 1496 C CA . SER A 1 190 ? -16.488 5.092 4.547 1.00 92.94 190 SER A CA 1
ATOM 1497 C C . SER A 1 190 ? -16.571 4.904 6.067 1.00 92.94 190 SER A C 1
ATOM 1499 O O . SER A 1 190 ? -17.514 4.281 6.546 1.00 92.94 190 SER A O 1
ATOM 1501 N N . LEU A 1 191 ? -15.608 5.449 6.819 1.00 90.50 191 LEU A N 1
ATOM 1502 C CA . LEU A 1 191 ? -15.491 5.260 8.268 1.00 90.50 191 LEU A CA 1
ATOM 1503 C C . LEU A 1 191 ? -15.916 6.492 9.071 1.00 90.50 191 LEU A C 1
ATOM 1505 O O . LEU A 1 191 ? -16.510 6.354 10.134 1.00 90.50 191 LEU A O 1
ATOM 1509 N N . GLN A 1 192 ? -15.587 7.687 8.581 1.00 90.31 192 GLN A N 1
ATOM 1510 C CA . GLN A 1 192 ? -15.745 8.956 9.303 1.00 90.31 192 GLN A CA 1
ATOM 1511 C C . GLN A 1 192 ? -16.829 9.854 8.691 1.00 90.31 192 GLN A C 1
ATOM 1513 O O . GLN A 1 192 ? -17.260 10.817 9.322 1.00 90.31 192 GLN A O 1
ATOM 1518 N N . GLY A 1 193 ? -17.293 9.548 7.475 1.00 90.75 193 GLY A N 1
ATOM 1519 C CA . GLY A 1 193 ? -18.272 10.356 6.753 1.00 90.75 193 GLY A CA 1
ATOM 1520 C C . GLY A 1 193 ? -17.666 11.560 6.027 1.00 90.75 193 GLY A C 1
ATOM 1521 O O . GLY A 1 193 ? -16.454 11.729 5.937 1.00 90.75 193 GLY A O 1
ATOM 1522 N N . ASN A 1 194 ? -18.530 12.383 5.428 1.00 94.69 194 ASN A N 1
ATOM 1523 C CA . ASN A 1 194 ? -18.116 13.513 4.594 1.00 94.69 194 ASN A CA 1
ATOM 1524 C C . ASN A 1 194 ? -17.843 14.769 5.437 1.00 94.69 194 ASN A C 1
ATOM 1526 O O . ASN A 1 194 ? -18.663 15.686 5.483 1.00 94.69 194 ASN A O 1
ATOM 1530 N N . ILE A 1 195 ? -16.692 14.791 6.105 1.00 94.06 195 ILE A N 1
ATOM 1531 C CA . ILE A 1 195 ? -16.204 15.927 6.896 1.00 94.06 195 ILE A CA 1
ATOM 1532 C C . ILE A 1 195 ? -14.903 16.474 6.305 1.00 94.06 195 ILE A C 1
ATOM 1534 O O . ILE A 1 195 ? -14.208 15.794 5.549 1.00 94.06 195 ILE A O 1
ATOM 1538 N N . TRP A 1 196 ? -14.553 17.721 6.622 1.00 94.75 196 TRP A N 1
ATOM 1539 C CA . TRP A 1 196 ? -13.376 18.358 6.023 1.00 94.75 196 TRP A CA 1
ATOM 1540 C C . TRP A 1 196 ? -12.068 17.635 6.401 1.00 94.75 196 TRP A C 1
ATOM 1542 O O . TRP A 1 196 ? -11.160 17.558 5.570 1.00 94.75 196 TRP A O 1
ATOM 1552 N N . GLN A 1 197 ? -11.995 17.048 7.605 1.00 94.94 197 GLN A N 1
ATOM 1553 C CA . GLN A 1 197 ? -10.848 16.273 8.085 1.00 94.94 197 GLN A CA 1
ATOM 1554 C C . GLN A 1 197 ? -10.541 15.090 7.164 1.00 94.94 197 GLN A C 1
ATOM 1556 O O . GLN A 1 197 ? -9.384 14.885 6.815 1.00 94.94 197 GLN A O 1
ATOM 1561 N N . THR A 1 198 ? -11.560 14.363 6.697 1.00 95.31 198 THR A N 1
ATOM 1562 C CA . THR A 1 198 ? -11.410 13.226 5.775 1.00 95.31 198 THR A CA 1
ATOM 1563 C C . THR A 1 198 ? -10.597 13.610 4.542 1.00 95.31 198 THR A C 1
ATOM 1565 O O . THR A 1 198 ? -9.624 12.942 4.187 1.00 95.31 198 THR A O 1
ATOM 1568 N N . TRP A 1 199 ? -10.959 14.729 3.915 1.00 97.69 199 TRP A N 1
ATOM 1569 C CA . TRP A 1 199 ? -10.303 15.218 2.706 1.00 97.69 199 TRP A CA 1
ATOM 1570 C C . TRP A 1 199 ? -8.921 15.810 2.992 1.00 97.69 199 TRP A C 1
ATOM 1572 O O . TRP A 1 199 ? -7.994 15.602 2.207 1.00 97.69 199 TRP A O 1
ATOM 1582 N N . ALA A 1 200 ? -8.765 16.516 4.116 1.00 97.81 200 ALA A N 1
ATOM 1583 C CA . ALA A 1 200 ? -7.490 17.097 4.530 1.00 97.81 200 ALA A CA 1
ATOM 1584 C C . ALA A 1 200 ? -6.448 16.014 4.856 1.00 97.81 200 ALA A C 1
ATOM 1586 O O . ALA A 1 200 ? -5.321 16.071 4.360 1.00 97.81 200 ALA A O 1
ATOM 1587 N N . VAL A 1 201 ? -6.837 14.991 5.622 1.00 98.00 201 VAL A N 1
ATOM 1588 C CA . VAL A 1 201 ? -5.974 13.861 5.989 1.00 98.00 201 VAL A CA 1
ATOM 1589 C C . VAL A 1 201 ? -5.614 13.034 4.757 1.00 98.00 201 VAL A C 1
ATOM 1591 O O . VAL A 1 201 ? -4.438 12.731 4.559 1.00 98.00 201 VAL A O 1
ATOM 1594 N N . ALA A 1 202 ? -6.572 12.744 3.868 1.00 98.44 202 ALA A N 1
ATOM 1595 C CA . ALA A 1 202 ? -6.281 12.070 2.601 1.00 98.44 202 ALA A CA 1
ATOM 1596 C C . ALA A 1 202 ? -5.297 12.866 1.723 1.00 98.44 202 ALA A C 1
ATOM 1598 O O . ALA A 1 202 ? -4.398 12.280 1.115 1.00 98.44 202 ALA A O 1
ATOM 1599 N N . GLY A 1 203 ? -5.431 14.197 1.683 1.00 98.56 203 GLY A N 1
ATOM 1600 C CA . GLY A 1 203 ? -4.496 15.090 0.994 1.00 98.56 203 GLY A CA 1
ATOM 1601 C C . GLY A 1 203 ? -3.085 15.017 1.575 1.00 98.56 203 GLY A C 1
ATOM 1602 O O . GLY A 1 203 ? -2.120 14.841 0.830 1.00 98.56 203 GLY A O 1
ATOM 1603 N N . ALA A 1 204 ? -2.963 15.080 2.903 1.00 98.50 204 ALA A N 1
ATOM 1604 C CA . ALA A 1 204 ? -1.682 14.953 3.593 1.00 98.50 204 ALA A CA 1
ATOM 1605 C C . ALA A 1 204 ? -1.017 13.595 3.315 1.00 98.50 204 ALA A C 1
ATOM 1607 O O . ALA A 1 204 ? 0.155 13.550 2.941 1.00 98.50 204 ALA A O 1
ATOM 1608 N N . ILE A 1 205 ? -1.780 12.499 3.399 1.00 98.69 205 ILE A N 1
ATOM 1609 C CA . ILE A 1 205 ? -1.299 11.152 3.070 1.00 98.69 205 ILE A CA 1
ATOM 1610 C C . ILE A 1 205 ? -0.796 11.089 1.628 1.00 98.69 205 ILE A C 1
ATOM 1612 O O . ILE A 1 205 ? 0.305 10.598 1.395 1.00 98.69 205 ILE A O 1
ATOM 1616 N N . ALA A 1 206 ? -1.556 11.608 0.660 1.00 98.69 206 ALA A N 1
ATOM 1617 C CA . ALA A 1 206 ? -1.173 11.577 -0.748 1.00 98.69 206 ALA A CA 1
ATOM 1618 C C . ALA A 1 206 ? 0.141 12.325 -1.026 1.00 98.69 206 ALA A C 1
A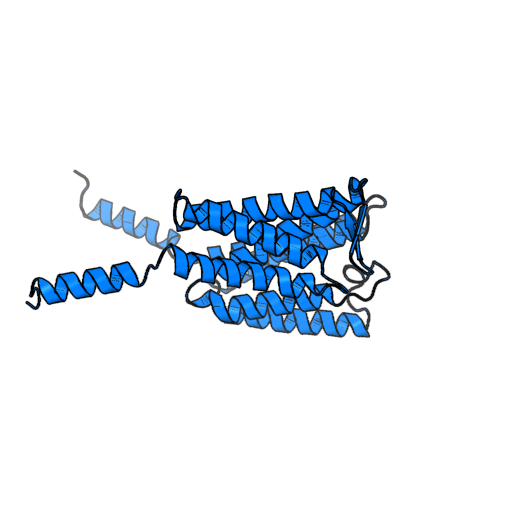TOM 1620 O O . ALA A 1 206 ? 1.002 11.822 -1.756 1.00 98.69 206 ALA A O 1
ATOM 1621 N N . LEU A 1 207 ? 0.320 13.502 -0.418 1.00 98.38 207 LEU A N 1
ATOM 1622 C CA . LEU A 1 207 ? 1.549 14.287 -0.542 1.00 98.38 207 LEU A CA 1
ATOM 1623 C C . LEU A 1 207 ? 2.738 13.572 0.104 1.00 98.38 207 LEU A C 1
ATOM 1625 O O . LEU A 1 207 ? 3.796 13.456 -0.517 1.00 98.38 207 LEU A O 1
ATOM 1629 N N . THR A 1 208 ? 2.562 13.042 1.316 1.00 98.25 208 THR A N 1
ATOM 1630 C CA . THR A 1 208 ? 3.614 12.299 2.015 1.00 98.25 208 THR A CA 1
ATOM 1631 C C . THR A 1 208 ? 3.988 11.024 1.269 1.00 98.25 208 THR A C 1
ATOM 1633 O O . THR A 1 208 ? 5.172 10.780 1.061 1.00 98.25 208 THR A O 1
ATOM 1636 N N . ALA A 1 209 ? 3.012 10.243 0.805 1.00 98.00 209 ALA A N 1
ATOM 1637 C CA . ALA A 1 209 ? 3.246 9.027 0.035 1.00 98.00 209 ALA A CA 1
ATOM 1638 C C . ALA A 1 209 ? 4.022 9.321 -1.259 1.00 98.00 209 ALA A C 1
ATOM 1640 O O . ALA A 1 209 ? 4.997 8.633 -1.561 1.00 98.00 209 ALA A O 1
ATOM 1641 N N . THR A 1 210 ? 3.651 10.386 -1.978 1.00 97.19 210 THR A N 1
ATOM 1642 C CA . THR A 1 210 ? 4.357 10.829 -3.193 1.00 97.19 210 THR A CA 1
ATOM 1643 C C . THR A 1 210 ? 5.779 11.294 -2.889 1.00 97.19 210 THR A C 1
ATOM 1645 O O . THR A 1 210 ? 6.708 10.951 -3.614 1.00 97.19 210 THR A O 1
ATOM 1648 N N . GLY A 1 211 ? 5.982 12.029 -1.791 1.00 95.06 211 GLY A N 1
ATOM 1649 C CA . GLY A 1 211 ? 7.319 12.415 -1.342 1.00 95.06 211 GLY A CA 1
ATOM 1650 C C . GLY A 1 211 ? 8.185 11.197 -1.010 1.00 95.06 211 GLY A C 1
ATOM 1651 O O . GLY A 1 211 ? 9.299 11.072 -1.514 1.00 95.06 211 GLY A O 1
ATOM 1652 N N . LEU A 1 212 ? 7.662 10.267 -0.207 1.00 94.94 212 LEU A N 1
ATOM 1653 C CA . LEU A 1 212 ? 8.363 9.038 0.175 1.00 94.94 212 LEU A CA 1
ATOM 1654 C C . LEU A 1 212 ? 8.743 8.185 -1.045 1.00 94.94 212 LEU A C 1
ATOM 1656 O O . LEU A 1 212 ? 9.851 7.653 -1.086 1.00 94.94 212 LEU A O 1
ATOM 1660 N N . GLU A 1 213 ? 7.865 8.096 -2.047 1.00 93.88 213 GLU A N 1
ATOM 1661 C CA . GLU A 1 213 ? 8.127 7.418 -3.323 1.00 93.88 213 GLU A CA 1
ATOM 1662 C C . GLU A 1 213 ? 9.223 8.125 -4.140 1.00 93.88 213 GLU A C 1
ATOM 1664 O O . GLU A 1 213 ? 10.145 7.473 -4.643 1.00 93.88 213 GLU A O 1
ATOM 1669 N N . ALA A 1 214 ? 9.178 9.458 -4.212 1.00 89.94 214 ALA A N 1
ATOM 1670 C CA . ALA A 1 214 ? 10.110 10.255 -5.004 1.00 89.94 214 ALA A CA 1
ATOM 1671 C C . ALA A 1 214 ? 11.552 10.204 -4.465 1.00 89.94 214 ALA A C 1
ATOM 1673 O O . ALA A 1 214 ? 12.502 10.212 -5.251 1.00 89.94 214 ALA A O 1
ATOM 1674 N N . PHE A 1 215 ? 11.729 10.131 -3.140 1.00 85.62 215 PHE A N 1
ATOM 1675 C CA . PHE A 1 215 ? 13.049 10.080 -2.494 1.00 85.62 215 PHE A CA 1
ATOM 1676 C C . PHE A 1 215 ? 13.608 8.660 -2.322 1.00 85.62 215 PHE A C 1
ATOM 1678 O O . PHE A 1 215 ? 14.764 8.500 -1.912 1.00 85.62 215 PHE A O 1
ATOM 1685 N N . SER A 1 216 ? 12.825 7.620 -2.617 1.00 80.19 216 SER A N 1
ATOM 1686 C CA . SER A 1 216 ? 13.226 6.254 -2.304 1.00 80.19 216 SER A CA 1
ATOM 1687 C C . SER A 1 216 ? 14.258 5.673 -3.271 1.00 80.19 216 SER A C 1
ATOM 1689 O O . SER A 1 216 ? 14.112 5.701 -4.495 1.00 80.19 216 SER A O 1
ATOM 1691 N N . LYS A 1 217 ? 15.300 5.067 -2.692 1.00 76.31 217 LYS A N 1
ATOM 1692 C CA . LYS A 1 217 ? 16.310 4.263 -3.388 1.00 76.31 217 LYS A CA 1
ATOM 1693 C C . LYS A 1 217 ? 16.130 2.785 -3.027 1.00 76.31 217 LYS A C 1
ATOM 1695 O O . LYS A 1 217 ? 15.757 2.441 -1.912 1.00 76.31 217 LYS A O 1
ATOM 1700 N N . PHE A 1 218 ? 16.456 1.896 -3.966 1.00 71.31 218 PHE A N 1
ATOM 1701 C CA . PHE A 1 218 ? 16.565 0.441 -3.741 1.00 71.31 218 PHE A CA 1
ATOM 1702 C C . PHE A 1 218 ? 15.305 -0.287 -3.226 1.00 71.31 218 PHE A C 1
ATOM 1704 O O . PHE A 1 218 ? 15.424 -1.377 -2.667 1.00 71.31 218 PHE A O 1
ATOM 1711 N N . GLY A 1 219 ? 14.105 0.256 -3.450 1.00 78.38 219 GLY A N 1
ATOM 1712 C CA . GLY A 1 219 ? 12.859 -0.397 -3.035 1.00 78.38 219 GLY A CA 1
ATOM 1713 C C . GLY A 1 219 ? 12.472 -0.137 -1.575 1.00 78.38 219 GLY A C 1
ATOM 1714 O O . GLY A 1 219 ? 11.637 -0.856 -1.035 1.00 78.38 219 GLY A O 1
ATOM 1715 N N . ILE A 1 220 ? 13.099 0.842 -0.909 1.00 87.06 220 ILE A N 1
ATOM 1716 C CA . ILE A 1 220 ? 12.772 1.239 0.473 1.00 87.06 220 ILE A CA 1
ATOM 1717 C C . ILE A 1 220 ? 11.367 1.864 0.565 1.00 87.06 220 ILE A C 1
ATOM 1719 O O . ILE A 1 220 ? 10.759 1.855 1.630 1.00 87.06 220 ILE A O 1
ATOM 1723 N N . ASP A 1 221 ? 10.820 2.341 -0.553 1.00 89.12 221 ASP A N 1
ATOM 1724 C CA . ASP A 1 221 ? 9.462 2.878 -0.693 1.00 89.12 221 ASP A CA 1
ATOM 1725 C C . ASP A 1 221 ? 8.438 1.832 -0.273 1.00 89.12 221 ASP A C 1
ATOM 1727 O O . ASP A 1 221 ? 7.508 2.148 0.464 1.00 89.12 221 ASP A O 1
ATOM 1731 N N . ASN A 1 222 ? 8.681 0.570 -0.626 1.00 93.62 222 ASN A N 1
ATOM 1732 C CA . ASN A 1 222 ? 7.863 -0.572 -0.219 1.00 93.62 222 ASN A CA 1
ATOM 1733 C C . ASN A 1 222 ? 7.784 -0.781 1.303 1.00 93.62 222 ASN A C 1
ATOM 1735 O O . ASN A 1 222 ? 6.865 -1.450 1.782 1.00 93.62 222 ASN A O 1
ATOM 1739 N N . LEU A 1 223 ? 8.714 -0.197 2.066 1.00 94.75 223 LEU A N 1
ATOM 1740 C CA . LEU A 1 223 ? 8.649 -0.115 3.523 1.00 94.75 223 LEU A CA 1
ATOM 1741 C C . LEU A 1 223 ? 8.057 1.223 3.982 1.00 94.75 223 LEU A C 1
ATOM 1743 O O . LEU A 1 223 ? 7.144 1.248 4.803 1.00 94.75 223 LEU A O 1
ATOM 1747 N N . THR A 1 224 ? 8.582 2.336 3.468 1.00 96.62 224 THR A N 1
ATOM 1748 C CA . THR A 1 224 ? 8.310 3.673 4.010 1.00 96.62 224 THR A CA 1
ATOM 1749 C C . THR A 1 224 ? 6.941 4.209 3.632 1.00 96.62 224 THR A C 1
ATOM 1751 O O . THR A 1 224 ? 6.278 4.768 4.496 1.00 96.62 224 THR A O 1
ATOM 1754 N N . VAL A 1 225 ? 6.484 4.035 2.391 1.00 97.62 225 VAL A N 1
ATOM 1755 C CA . VAL A 1 225 ? 5.177 4.528 1.931 1.00 97.62 225 VAL A CA 1
ATOM 1756 C C . VAL A 1 225 ? 4.019 3.911 2.724 1.00 97.62 225 VAL A C 1
ATOM 1758 O O . VAL A 1 225 ? 3.215 4.689 3.242 1.00 97.62 225 VAL A O 1
ATOM 1761 N N . PRO A 1 226 ? 3.895 2.573 2.873 1.00 98.00 226 PRO A N 1
ATOM 1762 C CA . PRO A 1 226 ? 2.764 2.000 3.596 1.00 98.00 226 PRO A CA 1
ATOM 1763 C C . PRO A 1 226 ? 2.800 2.354 5.085 1.00 98.00 226 PRO A C 1
ATOM 1765 O O . PRO A 1 226 ? 1.773 2.739 5.641 1.00 98.00 226 PRO A O 1
ATOM 1768 N N . LEU A 1 227 ? 3.978 2.305 5.721 1.00 98.38 227 LEU A N 1
ATOM 1769 C CA . LEU A 1 227 ? 4.130 2.692 7.126 1.00 98.38 227 LEU A CA 1
ATOM 1770 C C . LEU A 1 227 ? 3.845 4.179 7.342 1.00 98.38 227 LEU A C 1
ATOM 1772 O O . LEU A 1 227 ? 3.054 4.535 8.208 1.00 98.38 227 LEU A O 1
ATOM 1776 N N . GLY A 1 228 ? 4.454 5.046 6.535 1.00 98.12 228 GLY A N 1
ATOM 1777 C CA . GLY A 1 228 ? 4.302 6.493 6.632 1.00 98.12 228 GLY A CA 1
ATOM 1778 C C . GLY A 1 228 ? 2.864 6.942 6.399 1.00 98.12 228 GLY A C 1
ATOM 1779 O O . GLY A 1 228 ? 2.360 7.760 7.159 1.00 98.12 228 GLY A O 1
ATOM 1780 N N . SER A 1 229 ? 2.177 6.357 5.415 1.00 98.50 229 SER A N 1
ATOM 1781 C CA . SER A 1 229 ? 0.768 6.667 5.134 1.00 98.50 229 SER A CA 1
ATOM 1782 C C . SER A 1 229 ? -0.149 6.256 6.287 1.00 98.50 229 SER A C 1
ATOM 1784 O O . SER A 1 229 ? -0.999 7.041 6.701 1.00 98.50 229 SER A O 1
ATOM 1786 N N . ALA A 1 230 ? 0.046 5.054 6.841 1.00 98.38 230 ALA A N 1
ATOM 1787 C CA . ALA A 1 230 ? -0.745 4.562 7.967 1.00 98.38 230 ALA A CA 1
ATOM 1788 C C . ALA A 1 230 ? -0.512 5.385 9.241 1.00 98.38 230 ALA A C 1
ATOM 1790 O O . ALA A 1 230 ? -1.469 5.834 9.866 1.00 98.38 230 ALA A O 1
ATOM 1791 N N . ILE A 1 231 ? 0.757 5.613 9.601 1.00 98.31 231 ILE A N 1
ATOM 1792 C CA . ILE A 1 231 ? 1.141 6.361 10.805 1.00 98.31 231 ILE A CA 1
ATOM 1793 C C . ILE A 1 231 ? 0.657 7.807 10.712 1.00 98.31 231 ILE A C 1
ATOM 1795 O O . ILE A 1 231 ? 0.103 8.320 11.679 1.00 98.31 231 ILE A O 1
ATOM 1799 N N . LEU A 1 232 ? 0.829 8.456 9.555 1.00 98.31 232 LEU A N 1
ATOM 1800 C CA . LEU A 1 232 ? 0.357 9.823 9.356 1.00 98.31 232 LEU A CA 1
ATOM 1801 C C . LEU A 1 232 ? -1.170 9.898 9.413 1.00 98.31 232 LEU A C 1
ATOM 1803 O O . LEU A 1 232 ? -1.706 10.777 10.082 1.00 98.31 232 LEU A O 1
ATOM 1807 N N . GLY A 1 233 ? -1.865 8.973 8.744 1.00 97.50 233 GLY A N 1
ATOM 1808 C CA . GLY A 1 233 ? -3.324 8.909 8.775 1.00 97.50 233 GLY A CA 1
ATOM 1809 C C . GLY A 1 233 ? -3.866 8.725 10.190 1.00 97.50 233 GLY A C 1
ATOM 1810 O O . GLY A 1 233 ? -4.786 9.437 10.582 1.00 97.50 233 GLY A O 1
ATOM 1811 N N . PHE A 1 234 ? -3.255 7.830 10.970 1.00 96.56 234 PHE A N 1
ATOM 1812 C CA . PHE A 1 234 ? -3.569 7.654 12.385 1.00 96.56 234 PHE A CA 1
ATOM 1813 C C . PHE A 1 234 ? -3.322 8.945 13.170 1.00 96.56 234 PHE A C 1
ATOM 1815 O O . PHE A 1 234 ? -4.254 9.494 13.746 1.00 96.56 234 PHE A O 1
ATOM 1822 N N . ALA A 1 235 ? -2.097 9.475 13.136 1.00 96.38 235 ALA A N 1
ATOM 1823 C CA . ALA A 1 235 ? -1.709 10.636 13.932 1.00 96.38 235 ALA A CA 1
ATOM 1824 C C . ALA A 1 235 ? -2.569 11.878 13.642 1.00 96.38 235 ALA A C 1
ATOM 1826 O O . ALA A 1 235 ? -2.976 12.571 14.572 1.00 96.38 235 ALA A O 1
ATOM 1827 N N . LEU A 1 236 ? -2.871 12.151 12.368 1.00 95.81 236 LEU A N 1
ATOM 1828 C CA . LEU A 1 236 ? -3.701 13.297 11.999 1.00 95.81 236 LEU A CA 1
ATOM 1829 C C . LEU A 1 236 ? -5.164 13.107 12.394 1.00 95.81 236 LEU A C 1
ATOM 1831 O O . LEU A 1 236 ? -5.785 14.066 12.835 1.00 95.81 236 LEU A O 1
ATOM 1835 N N . ASN A 1 237 ? -5.717 11.900 12.268 1.00 93.50 237 ASN A N 1
ATOM 1836 C CA . ASN A 1 237 ? -7.087 11.656 12.714 1.00 93.50 237 ASN A CA 1
ATOM 1837 C C . ASN A 1 237 ? -7.214 11.767 14.232 1.00 93.50 237 ASN A C 1
ATOM 1839 O O . ASN A 1 237 ? -8.154 12.409 14.687 1.00 93.50 237 ASN A O 1
ATOM 1843 N N . GLN A 1 238 ? -6.255 11.238 15.001 1.00 90.44 238 GLN A N 1
ATOM 1844 C CA . GLN A 1 238 ? -6.227 11.463 16.449 1.00 90.44 238 GLN A CA 1
ATOM 1845 C C . GLN A 1 238 ? -6.198 12.967 16.754 1.00 90.44 238 GLN A C 1
ATOM 1847 O O . GLN A 1 238 ? -7.004 13.450 17.531 1.00 90.44 238 GLN A O 1
ATOM 1852 N N . ALA A 1 239 ? -5.336 13.736 16.084 1.00 91.00 239 ALA A N 1
ATOM 1853 C CA . ALA A 1 239 ? -5.207 15.170 16.343 1.00 91.00 239 ALA A CA 1
ATOM 1854 C C . ALA A 1 239 ? -6.421 16.018 15.907 1.00 91.00 239 ALA A C 1
ATOM 1856 O O . ALA A 1 239 ? -6.649 17.080 16.477 1.00 91.00 239 ALA A O 1
ATOM 1857 N N . LEU A 1 240 ? -7.153 15.607 14.865 1.00 88.56 240 LEU A N 1
ATOM 1858 C CA . LEU A 1 240 ? -8.210 16.419 14.241 1.00 88.56 240 LEU A CA 1
ATOM 1859 C C . LEU A 1 240 ? -9.639 15.976 14.581 1.00 88.56 240 LEU A C 1
ATOM 1861 O O . LEU A 1 240 ? -10.573 16.755 14.364 1.00 88.56 240 LEU A O 1
ATOM 1865 N N . LEU A 1 241 ? -9.826 14.730 15.022 1.00 81.25 241 LEU A N 1
ATOM 1866 C CA . LEU A 1 241 ? -11.137 14.154 15.346 1.00 81.25 241 LEU A CA 1
ATOM 1867 C C . LEU A 1 241 ? -11.282 13.840 16.832 1.00 81.25 241 LEU A C 1
ATOM 1869 O O . LEU A 1 241 ? -12.379 13.978 17.365 1.00 81.25 241 LEU A O 1
ATOM 1873 N N . GLU A 1 242 ? -10.195 13.460 17.497 1.00 69.19 242 GLU A N 1
ATOM 1874 C CA . GLU A 1 242 ? -10.165 13.207 18.935 1.00 69.19 242 GLU A CA 1
ATOM 1875 C C . GLU A 1 242 ? -9.507 14.406 19.624 1.00 69.19 242 GLU A C 1
ATOM 1877 O O . GLU A 1 242 ? -8.374 14.335 20.088 1.00 69.19 242 GLU A O 1
ATOM 1882 N N . ASP A 1 243 ? -10.194 15.552 19.622 1.00 58.19 243 ASP A N 1
ATOM 1883 C CA . ASP A 1 243 ? -9.712 16.752 20.308 1.00 58.19 243 ASP A CA 1
ATOM 1884 C C . ASP A 1 243 ? -9.697 16.496 21.831 1.00 58.19 243 ASP A C 1
ATOM 1886 O O . ASP A 1 243 ? -10.777 16.401 22.433 1.00 58.19 243 ASP A O 1
ATOM 1890 N N . PRO A 1 244 ? -8.520 16.419 22.492 1.00 56.84 244 PRO A N 1
ATOM 1891 C CA . PRO A 1 244 ? -8.444 16.272 23.947 1.00 56.84 244 PRO A CA 1
ATOM 1892 C C . PRO A 1 244 ? -9.157 17.428 24.656 1.00 56.84 244 PRO A C 1
ATOM 1894 O O . PRO A 1 244 ? -9.664 17.272 25.762 1.00 56.84 244 PRO A O 1
ATOM 1897 N N . MET A 1 245 ? -9.255 18.585 23.992 1.00 55.53 245 MET A N 1
ATOM 1898 C CA . MET A 1 245 ? -9.898 19.771 24.531 1.00 55.53 245 MET A CA 1
ATOM 1899 C C . MET A 1 245 ? -11.419 19.605 24.648 1.00 55.53 245 MET A C 1
ATOM 1901 O O . MET A 1 245 ? -12.014 20.250 25.502 1.00 55.53 245 MET A O 1
ATOM 1905 N N . LEU A 1 246 ? -12.063 18.740 23.851 1.00 57.12 246 LEU A N 1
ATOM 1906 C CA . LEU A 1 246 ? -13.497 18.445 23.977 1.00 57.12 246 LEU A CA 1
ATOM 1907 C C . LEU A 1 246 ? -13.791 17.430 25.086 1.00 57.12 246 LEU A C 1
ATOM 1909 O O . LEU A 1 246 ? -14.804 17.584 25.768 1.00 57.12 246 LEU A O 1
ATOM 1913 N N . GLU A 1 247 ? -12.918 16.441 25.303 1.00 59.47 247 GLU A N 1
ATOM 1914 C CA . GLU A 1 247 ? -13.010 15.558 26.474 1.00 59.47 247 GLU A CA 1
ATOM 1915 C C . GLU A 1 247 ? -12.734 16.327 27.766 1.00 59.47 247 GLU A C 1
ATOM 1917 O O . GLU A 1 247 ? -13.521 16.216 28.703 1.00 59.47 247 GLU A O 1
ATOM 1922 N N . ASP A 1 248 ? -11.700 17.173 27.800 1.00 61.69 248 ASP A N 1
ATOM 1923 C CA . ASP A 1 248 ? -11.398 18.024 28.953 1.00 61.69 248 ASP A CA 1
ATOM 1924 C C . ASP A 1 248 ? -12.500 19.062 29.190 1.00 61.69 248 ASP A C 1
ATOM 1926 O O . ASP A 1 248 ? -12.889 19.280 30.333 1.00 61.69 248 ASP A O 1
ATOM 1930 N N . LEU A 1 249 ? -13.073 19.667 28.142 1.00 58.31 249 LEU A N 1
ATOM 1931 C CA . LEU A 1 249 ? -14.208 20.584 28.282 1.00 58.31 249 LEU A CA 1
ATOM 1932 C C . LEU A 1 249 ? -15.474 19.845 28.737 1.00 58.31 249 LEU A C 1
ATOM 1934 O O . LEU A 1 249 ? -16.191 20.370 29.582 1.00 58.31 249 LEU A O 1
ATOM 1938 N N . MET A 1 250 ? -15.752 18.631 28.245 1.00 62.53 250 MET A N 1
ATOM 1939 C CA . MET A 1 250 ? -16.869 17.821 28.746 1.00 62.53 250 MET A CA 1
ATOM 1940 C C . MET A 1 250 ? -16.646 17.374 30.188 1.00 62.53 250 MET A C 1
ATOM 1942 O O . MET A 1 250 ? -17.562 17.502 30.990 1.00 62.53 250 MET A O 1
ATOM 1946 N N . LEU A 1 251 ? -15.452 16.908 30.554 1.00 64.94 251 LEU A N 1
ATOM 1947 C CA . LEU A 1 251 ? -15.103 16.541 31.928 1.00 64.94 251 LEU A CA 1
ATOM 1948 C C . LEU A 1 251 ? -15.152 17.754 32.856 1.00 64.94 251 LEU A C 1
ATOM 1950 O O . LEU A 1 251 ? -15.642 17.647 33.978 1.00 64.94 251 LEU A O 1
ATOM 1954 N N . MET A 1 252 ? -14.703 18.920 32.391 1.00 64.31 252 MET A N 1
ATOM 1955 C CA . MET A 1 252 ? -14.783 20.168 33.141 1.00 64.31 252 MET A CA 1
ATOM 1956 C C . MET A 1 252 ? -16.236 20.630 33.277 1.00 64.31 252 MET A C 1
ATOM 1958 O O . MET A 1 252 ? -16.632 20.997 34.372 1.00 64.31 252 MET A O 1
ATOM 1962 N N . VAL A 1 253 ? -17.068 20.540 32.233 1.00 65.88 253 VAL A N 1
ATOM 1963 C CA . VAL A 1 253 ? -18.509 20.845 32.302 1.00 65.88 253 VAL A CA 1
ATOM 1964 C C . VAL A 1 253 ? -19.246 19.856 33.207 1.00 65.88 253 VAL A C 1
ATOM 1966 O O . VAL A 1 253 ? -20.041 20.284 34.034 1.00 65.88 253 VAL A O 1
ATOM 1969 N N . VAL A 1 254 ? -18.965 18.556 33.123 1.00 70.56 254 VAL A N 1
ATOM 1970 C CA . VAL A 1 254 ? -19.566 17.520 33.980 1.00 70.56 254 VAL A CA 1
ATOM 1971 C C . VAL A 1 254 ? -19.162 17.722 35.445 1.00 70.56 254 VAL A C 1
ATOM 1973 O O . VAL A 1 254 ? -20.026 17.693 36.323 1.00 70.56 254 VAL A O 1
ATOM 1976 N N . ASN A 1 255 ? -17.886 18.022 35.713 1.00 69.38 255 ASN A N 1
ATOM 1977 C CA . ASN A 1 255 ? -17.398 18.329 37.061 1.00 69.38 255 ASN A CA 1
ATOM 1978 C C . ASN A 1 255 ? -17.893 19.697 37.575 1.00 69.38 255 ASN A C 1
ATOM 1980 O O . ASN A 1 255 ? -18.189 19.822 38.761 1.00 69.38 255 ASN A O 1
ATOM 1984 N N . CYS A 1 256 ? -18.037 20.713 36.716 1.00 58.12 256 CYS A N 1
ATOM 1985 C CA . CYS A 1 256 ? -18.566 22.033 37.086 1.00 58.12 256 CYS A CA 1
ATOM 1986 C C . CYS A 1 256 ? -20.092 22.047 37.258 1.00 58.12 256 CYS A C 1
ATOM 1988 O O . CYS A 1 256 ? -20.594 22.818 38.072 1.00 58.12 256 CYS A O 1
ATOM 1990 N N . CYS A 1 257 ? -20.840 21.210 36.532 1.00 63.12 257 CYS A N 1
ATOM 1991 C CA . CYS A 1 257 ? -22.293 21.073 36.679 1.00 63.12 257 CYS A CA 1
ATOM 1992 C C . CYS A 1 257 ? -22.710 20.124 37.813 1.00 63.12 257 CYS A C 1
ATOM 1994 O O . CYS A 1 257 ? -23.907 19.983 38.056 1.00 63.12 257 CYS A O 1
ATOM 1996 N N . GLY A 1 258 ? -21.767 19.489 38.521 1.00 51.16 258 GLY A N 1
ATOM 1997 C CA . GLY A 1 258 ? -22.069 18.666 39.696 1.00 51.16 258 GLY A CA 1
ATOM 1998 C C . GLY A 1 258 ? -22.926 17.430 39.403 1.00 51.16 258 GLY A C 1
ATOM 1999 O O . GLY A 1 258 ? -23.582 16.919 40.307 1.00 51.16 258 GLY A O 1
ATOM 2000 N N . LEU A 1 259 ? -22.928 16.930 38.163 1.00 52.53 259 LEU A N 1
ATOM 2001 C CA . LEU A 1 259 ? -23.629 15.698 37.785 1.00 52.53 259 LEU A CA 1
ATOM 2002 C C . LEU A 1 259 ? -22.789 14.467 38.169 1.00 52.53 259 LEU A C 1
ATOM 2004 O O . LEU A 1 259 ? -22.416 13.657 37.328 1.00 52.53 259 LEU A O 1
ATOM 2008 N N . GLN A 1 260 ? -22.469 14.347 39.457 1.00 52.59 260 GLN A N 1
ATOM 2009 C CA . GLN A 1 260 ? -22.154 13.066 40.083 1.00 52.59 260 GLN A CA 1
ATOM 2010 C C . GLN A 1 260 ? -23.393 12.648 40.874 1.00 52.59 260 GLN A C 1
ATOM 2012 O O . GLN A 1 260 ? -23.570 13.031 42.031 1.00 52.59 260 GLN A O 1
ATOM 2017 N N . GLY A 1 261 ? -24.276 11.918 40.198 1.00 46.69 261 GLY A N 1
ATOM 2018 C CA . GLY A 1 261 ? -25.423 11.221 40.772 1.00 46.69 261 GLY A CA 1
ATOM 2019 C C . GLY A 1 261 ? -25.492 9.825 40.189 1.00 46.69 261 GLY A C 1
ATOM 2020 O O . GLY A 1 261 ? -25.441 9.735 38.943 1.00 46.69 261 GLY A O 1
#

Radius of gyration: 22.33 Å; Cα contacts (8 Å, |Δi|>4): 310; chains: 1; bounding box: 71×45×67 Å

Sequence (261 aa):
MFSRSTLQLLVSSTSWLESAPALWLQLLIVAAWLGFVLLLAEGLNRSKWAEPEAVRKVIHIGTGNVILLAWWFQIPSWVGIAASILFSAVTLLSYRVALLPSLNSVGRKSLGTFFYAVSIGILIAFFWQQQPQYAVLGILVMTWGDGLAALVGQRWGRHRYKLWDVEKSWEGSLTMAIASYLVSSLILLSLQGNIWQTWAVAGAIALTATGLEAFSKFGIDNLTVPLGSAILGFALNQALLEDPMLEDLMLMVVNCCGLQG

Nearest PDB structures (foldseek):
  7vla-assembly1_R  TM=2.119E-01  e=1.006E+00  Homo sapiens
  5w9c-assembly2_C  TM=2.121E-01  e=4.716E+00  Homo sapiens

Solvent-accessible surface area (backbone atoms only — not comparable to full-atom values): 13573 Å² total; per-residue (Å²): 133,84,53,74,67,58,54,50,52,54,54,62,68,46,51,74,76,66,54,75,72,58,68,69,57,52,52,48,52,53,49,51,51,51,50,50,37,50,52,52,30,52,56,39,63,72,36,95,82,50,53,67,67,56,35,45,33,47,40,46,35,48,58,44,53,47,52,56,56,37,59,74,70,63,55,60,53,68,58,55,37,50,51,19,52,51,50,23,52,52,43,55,47,29,73,76,68,62,77,47,54,81,83,53,68,53,98,61,96,60,56,23,68,28,30,34,25,47,33,52,23,51,31,37,73,74,22,43,87,86,45,38,67,34,28,47,43,7,45,44,30,41,20,48,5,56,32,47,12,51,55,43,22,71,76,66,38,77,55,66,50,72,52,93,93,38,79,49,23,56,54,10,46,51,38,18,26,52,40,17,25,51,50,36,30,54,55,38,35,75,74,73,37,99,47,70,63,34,55,52,44,14,48,51,32,10,54,50,33,32,50,41,51,62,72,41,61,76,38,48,26,40,30,47,24,22,48,49,28,16,52,48,46,48,54,49,44,45,64,72,71,57,46,65,66,56,55,51,49,48,52,47,47,44,63,72,68,60,73,82,126

Foldseek 3Di:
DDDPVNVVVVVVVCVVVVPQPDLVVLVVVLVVQLVVLVVVLVVLVPDPPRDLLLSLLSNLLSNLCSLVSCVVSVPDLVVLLVQLVVQLVVLVVCLVVVPDCSNCVPVDSFCQSNLLSVQLNVLSVPASPPHSLLSNLLSQLCSQLQSVLSVQCVPPQPAWDDDPPDIGGPRSLVSSLVSQLVSQLVSLCVPPNDDPLSNVLSNVLSVLLSVLVRNDDRNNSSNCSSNVSSVSSVVSCCVPVVPVVVVVVVVVCCVVVVPPD